Protein AF-A0AAW6E7H9-F1 (afdb_monomer_lite)

Organism: NCBI:txid1160721

Foldseek 3Di:
DPFDFPDWPPPPVCVVVVLCVQLPLQDPPLVVLLVVLVVLLVCLVVQLVCLVVDPDPVSSVVSNVSSVVSNVVSVVSVVVSVVSWGWDWTWTDTPFWIWIWIAINHDQQRTKIKIGGQVFFPEWEAELQLFKIKTAGDQVHIDIWTAGPVRDTDPDPRPSIDIHGADPLEVSSLCLPPVVVVRHHYDYPDPNNCVVQDDSVSSCVPRVD

Secondary structure (DSSP, 8-state):
----EEEEES-TTTHHHHHHHHHTT--TTHHHHHHHHHHHHHHHHHHHHHHTT-S-HHHHHHHHHHHHHHHHHHHHHHHHHHHT--EEEEEEEESSEEEEEEEETTSSSSEEEEEEEGGGEEEEEE-TTS-EEEEEE-GGG-EEEEE-TTSPEEP----SEEEEEPPTTSHHHHIIIIIHHHHS-EEESSTHHHHHH--HHHHHHHH--

pLDDT: mean 85.8, std 9.68, range [44.47, 96.56]

Structure (mmCIF, N/CA/C/O backbone):
data_AF-A0AAW6E7H9-F1
#
_entry.id   AF-A0AAW6E7H9-F1
#
loop_
_atom_site.group_PDB
_atom_site.id
_atom_site.type_symbol
_atom_site.label_atom_id
_atom_site.label_alt_id
_atom_site.label_comp_id
_atom_site.label_asym_id
_atom_site.label_entity_id
_atom_site.label_seq_id
_atom_site.pdbx_PDB_ins_code
_atom_site.Cartn_x
_atom_site.Cartn_y
_atom_site.Cartn_z
_atom_site.occupancy
_atom_site.B_iso_or_equiv
_atom_site.auth_seq_id
_atom_site.auth_comp_id
_atom_site.auth_asym_id
_atom_site.auth_atom_id
_atom_site.pdbx_PDB_model_num
ATOM 1 N N . MET A 1 1 ? -24.604 10.970 15.701 1.00 44.47 1 MET A N 1
ATOM 2 C CA . MET A 1 1 ? -23.702 10.449 16.745 1.00 44.47 1 MET A CA 1
ATOM 3 C C . MET A 1 1 ? -22.324 10.504 16.118 1.00 44.47 1 MET A C 1
ATOM 5 O O . MET A 1 1 ? -22.156 9.867 15.090 1.00 44.47 1 MET A O 1
ATOM 9 N N . ASN A 1 2 ? -21.438 11.389 16.579 1.00 60.94 2 ASN A N 1
ATOM 10 C CA . ASN A 1 2 ? -20.088 11.476 16.016 1.00 60.94 2 ASN A CA 1
ATOM 11 C C . ASN A 1 2 ? -19.320 10.272 16.556 1.00 60.94 2 ASN A C 1
ATOM 13 O O . ASN A 1 2 ? -19.083 10.225 17.759 1.00 60.94 2 ASN A O 1
ATOM 17 N N . GLU A 1 3 ? -19.036 9.283 15.711 1.00 76.06 3 GLU A N 1
ATOM 18 C CA . GLU A 1 3 ? -18.195 8.153 16.112 1.00 76.06 3 GLU A CA 1
ATOM 19 C C . GLU A 1 3 ? -16.792 8.654 16.460 1.00 76.06 3 GLU A C 1
ATOM 21 O O . GLU A 1 3 ? -16.251 9.532 15.780 1.00 76.06 3 GLU A O 1
ATOM 26 N N . GLU A 1 4 ? -16.223 8.127 17.544 1.00 86.50 4 GLU A N 1
ATOM 27 C CA . GLU A 1 4 ? -14.910 8.543 18.023 1.00 86.50 4 GLU A CA 1
ATOM 28 C C . GLU A 1 4 ? -13.813 7.972 17.112 1.00 86.50 4 GLU A C 1
ATOM 30 O O . GLU A 1 4 ? -13.744 6.770 16.843 1.00 86.50 4 GLU A O 1
ATOM 35 N N . LEU A 1 5 ? -12.964 8.862 16.596 1.00 90.50 5 LEU A N 1
ATOM 36 C CA . LEU A 1 5 ? -11.774 8.506 15.830 1.00 90.50 5 LEU A CA 1
ATOM 37 C C . LEU A 1 5 ? -10.670 8.132 16.821 1.00 90.50 5 LEU A C 1
ATOM 39 O O . LEU A 1 5 ? -10.210 8.991 17.571 1.00 90.50 5 LEU A O 1
ATOM 43 N N . PHE A 1 6 ? -10.226 6.876 16.816 1.00 92.50 6 PHE A N 1
ATOM 44 C CA . PHE A 1 6 ? -9.197 6.409 17.755 1.00 92.50 6 PHE A CA 1
ATOM 45 C C . PHE A 1 6 ? -7.823 6.208 17.105 1.00 92.50 6 PHE A C 1
ATOM 47 O O . PHE A 1 6 ? -6.826 6.051 17.810 1.00 92.50 6 PHE A O 1
ATOM 54 N N . PHE A 1 7 ? -7.744 6.180 15.773 1.00 93.44 7 PHE A N 1
ATOM 55 C CA . PHE A 1 7 ? -6.474 6.141 15.054 1.00 93.44 7 PHE A CA 1
ATOM 56 C C . PHE A 1 7 ? -6.561 6.976 13.782 1.00 93.44 7 PHE A C 1
ATOM 58 O O . PHE A 1 7 ? -7.468 6.794 12.968 1.00 93.44 7 PHE A O 1
ATOM 65 N N . GLU A 1 8 ? -5.578 7.848 13.595 1.00 94.62 8 GLU A N 1
ATOM 66 C CA . GLU A 1 8 ? -5.444 8.684 12.412 1.00 94.62 8 GLU A CA 1
ATOM 67 C C . GLU A 1 8 ? -3.990 8.697 11.942 1.00 94.62 8 GLU A C 1
ATOM 69 O O . GLU A 1 8 ? -3.071 8.900 12.737 1.00 94.62 8 GLU A O 1
ATOM 74 N N . TYR A 1 9 ? -3.783 8.477 10.646 1.00 94.44 9 TYR A N 1
ATOM 75 C CA . TYR A 1 9 ? -2.500 8.683 9.989 1.00 94.44 9 TYR A CA 1
ATOM 76 C C . TYR A 1 9 ? -2.704 9.007 8.502 1.00 94.44 9 TYR A C 1
ATOM 78 O O . TYR A 1 9 ? -3.507 8.334 7.868 1.00 94.44 9 TYR A O 1
ATOM 86 N N . PRO A 1 10 ? -1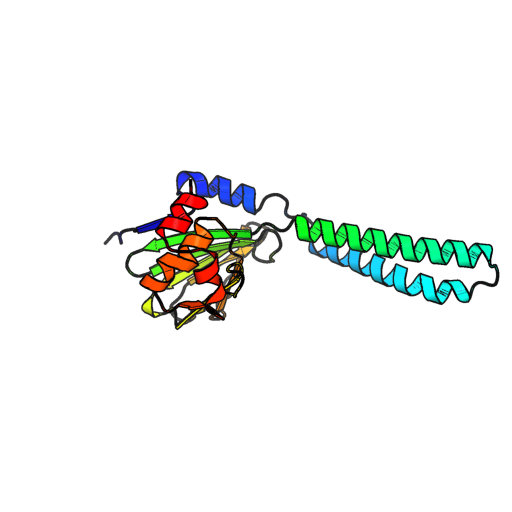.972 9.959 7.907 1.00 93.50 10 PRO A N 1
ATOM 87 C CA . PRO A 1 10 ? -1.256 11.034 8.595 1.00 93.50 10 PRO A CA 1
ATOM 88 C C . PRO A 1 10 ? -2.232 11.898 9.409 1.00 93.50 10 PRO A C 1
ATOM 90 O O . PRO A 1 10 ? -3.449 11.793 9.241 1.00 93.50 10 PRO A O 1
ATOM 93 N N . LEU A 1 11 ? -1.703 12.753 10.286 1.00 92.25 11 LEU A N 1
ATOM 94 C CA . LEU A 1 11 ? -2.526 13.720 11.011 1.00 92.25 11 LEU A CA 1
ATOM 95 C C . LEU A 1 11 ? -3.285 14.620 10.027 1.00 92.25 11 LEU A C 1
ATOM 97 O O . LEU A 1 11 ? -2.814 14.901 8.921 1.00 92.25 11 LEU A O 1
ATOM 101 N N . LYS A 1 12 ? -4.479 15.064 10.424 1.00 89.12 12 LYS A N 1
ATOM 102 C CA . LYS A 1 12 ? -5.395 15.812 9.555 1.00 89.12 12 LYS A CA 1
ATOM 103 C C . LYS A 1 12 ? -4.763 17.039 8.889 1.00 89.12 12 LYS A C 1
ATOM 105 O O . LYS A 1 12 ? -5.056 17.322 7.732 1.00 89.12 12 LYS A O 1
ATOM 110 N N . ASP A 1 13 ? -3.923 17.766 9.613 1.00 92.44 13 ASP A N 1
ATOM 111 C CA . ASP A 1 13 ? -3.199 18.953 9.151 1.00 92.44 13 ASP A CA 1
ATOM 112 C C . ASP A 1 13 ? -2.024 18.629 8.215 1.00 92.44 13 ASP A C 1
ATOM 114 O O . ASP A 1 13 ? -1.636 19.460 7.396 1.00 92.44 13 ASP A O 1
ATOM 118 N N . GLU A 1 14 ? -1.493 17.409 8.278 1.00 92.62 14 GLU A N 1
ATOM 119 C CA . GLU A 1 14 ? -0.407 16.942 7.415 1.00 92.62 14 GLU A CA 1
ATOM 120 C C . GLU A 1 14 ? -0.900 16.208 6.164 1.00 92.62 14 GLU A C 1
ATOM 122 O O . GLU A 1 14 ? -0.115 15.980 5.243 1.00 92.62 14 GLU A O 1
ATOM 127 N N . ARG A 1 15 ? -2.188 15.848 6.101 1.00 91.75 15 ARG A N 1
ATOM 128 C CA . ARG A 1 15 ? -2.741 14.995 5.040 1.00 91.75 15 ARG A CA 1
ATOM 129 C C . ARG A 1 15 ? -2.531 15.562 3.639 1.00 91.75 15 ARG A C 1
ATOM 131 O O . ARG A 1 15 ? -2.031 14.851 2.777 1.00 91.75 15 ARG A O 1
ATOM 138 N N . GLU A 1 16 ? -2.811 16.847 3.423 1.00 91.94 16 GLU A N 1
ATOM 139 C CA . GLU A 1 16 ? -2.604 17.484 2.111 1.00 91.94 16 GLU A CA 1
ATOM 140 C C . GLU A 1 16 ? -1.132 17.453 1.682 1.00 91.94 16 GLU A C 1
ATOM 142 O O . GLU A 1 16 ? -0.810 17.181 0.524 1.00 91.94 16 GLU A O 1
ATOM 147 N N . LYS A 1 17 ? -0.220 17.698 2.629 1.00 92.56 17 LYS A N 1
ATOM 148 C CA . LYS A 1 17 ? 1.221 17.658 2.378 1.00 92.56 17 LYS A CA 1
ATOM 149 C C . LYS A 1 17 ? 1.682 16.234 2.071 1.00 92.56 17 LYS A C 1
ATOM 151 O O . LYS A 1 17 ? 2.421 16.034 1.113 1.00 92.56 17 LYS A O 1
ATOM 156 N N . TYR A 1 18 ? 1.235 15.258 2.853 1.00 91.62 18 TYR A N 1
ATOM 157 C CA . TYR A 1 18 ? 1.551 13.846 2.661 1.00 91.62 18 TYR A CA 1
ATOM 158 C C . TYR A 1 18 ? 1.027 13.320 1.318 1.00 91.62 18 TYR A C 1
ATOM 160 O O . TYR A 1 18 ? 1.761 12.640 0.595 1.00 91.62 18 TYR A O 1
ATOM 168 N N . GLU A 1 19 ? -0.204 13.680 0.943 1.00 90.69 19 GLU A N 1
ATOM 169 C CA . GLU A 1 19 ? -0.790 13.358 -0.360 1.00 90.69 19 GLU A CA 1
ATOM 170 C C . GLU A 1 19 ? 0.049 13.975 -1.484 1.00 90.69 19 GLU A C 1
ATOM 172 O O . GLU A 1 19 ? 0.496 13.262 -2.386 1.00 90.69 19 GLU A O 1
ATOM 177 N N . ALA A 1 20 ? 0.357 15.273 -1.397 1.00 88.81 20 ALA A N 1
ATOM 178 C CA . ALA A 1 20 ? 1.179 15.960 -2.386 1.00 88.81 20 ALA A CA 1
ATOM 179 C C . ALA A 1 20 ? 2.584 15.346 -2.510 1.00 88.81 20 ALA A C 1
ATOM 181 O O . ALA A 1 20 ? 3.062 15.129 -3.620 1.00 88.81 20 ALA A O 1
ATOM 182 N N . GLU A 1 21 ? 3.249 15.015 -1.402 1.00 89.75 21 GLU A N 1
ATOM 183 C CA . GLU A 1 21 ? 4.574 14.386 -1.407 1.00 89.75 21 GLU A CA 1
ATOM 184 C C . GLU A 1 21 ? 4.545 12.969 -1.993 1.00 89.75 21 GLU A C 1
ATOM 186 O O . GLU A 1 21 ? 5.437 12.602 -2.773 1.00 89.75 21 GLU A O 1
ATOM 191 N N . THR A 1 22 ? 3.511 12.191 -1.672 1.00 88.44 22 THR A N 1
ATOM 192 C CA . THR A 1 22 ? 3.335 10.824 -2.175 1.00 88.44 22 THR A CA 1
ATOM 193 C C . THR A 1 22 ? 3.021 10.823 -3.664 1.00 88.44 22 THR A C 1
ATOM 195 O O . THR A 1 22 ? 3.612 10.047 -4.413 1.00 88.44 22 THR A O 1
ATOM 198 N N . LEU A 1 23 ? 2.133 11.709 -4.114 1.00 86.19 23 LEU A N 1
ATOM 199 C CA . LEU A 1 23 ? 1.731 11.814 -5.516 1.00 86.19 23 LEU A CA 1
ATOM 200 C C . LEU A 1 23 ? 2.724 12.625 -6.364 1.00 86.19 23 LEU A C 1
ATOM 202 O O . LEU A 1 23 ? 2.715 12.520 -7.594 1.00 86.19 23 LEU A O 1
ATOM 206 N N . SER A 1 24 ? 3.634 13.377 -5.735 1.00 80.00 24 SER A N 1
ATOM 207 C CA . SER A 1 24 ? 4.709 14.071 -6.446 1.00 80.00 24 SER A CA 1
ATOM 208 C C . SER A 1 24 ? 5.630 13.092 -7.182 1.00 80.00 24 SER A C 1
ATOM 210 O O . SER A 1 24 ? 5.898 11.967 -6.748 1.00 80.00 24 SER A O 1
ATOM 212 N N . GLY A 1 25 ? 6.138 13.526 -8.336 1.00 64.50 25 GLY A N 1
ATOM 213 C CA . GLY A 1 25 ? 7.064 12.729 -9.140 1.00 64.50 25 GLY A CA 1
ATOM 214 C C . GLY A 1 25 ? 6.411 11.636 -9.989 1.00 64.50 25 GLY A C 1
ATOM 215 O O . GLY A 1 25 ? 7.144 10.834 -10.567 1.00 64.50 25 GLY A O 1
ATOM 216 N N . CYS A 1 26 ? 5.077 11.607 -10.113 1.00 62.88 26 CYS A N 1
ATOM 217 C CA . CYS A 1 26 ? 4.426 10.842 -11.175 1.00 62.88 26 CYS A CA 1
ATOM 218 C C . CYS A 1 26 ? 4.910 11.370 -12.538 1.00 62.88 26 CYS A C 1
ATOM 220 O O . CYS A 1 26 ? 4.725 12.555 -12.831 1.00 62.88 26 CYS A O 1
ATOM 222 N N . PRO A 1 27 ? 5.549 10.548 -13.389 1.00 58.28 27 PRO A N 1
ATOM 223 C CA . PRO A 1 27 ? 5.862 10.980 -14.739 1.00 58.28 27 PRO A CA 1
ATOM 224 C C . PRO A 1 27 ? 4.543 11.213 -15.480 1.00 58.28 27 PRO A C 1
ATOM 226 O O . PRO A 1 27 ? 3.783 10.259 -15.654 1.00 58.28 27 PRO A O 1
ATOM 229 N N . GLU A 1 28 ? 4.318 12.427 -15.999 1.00 58.94 28 GLU A N 1
ATOM 230 C CA . GLU A 1 28 ? 3.129 12.805 -16.800 1.00 58.94 28 GLU A CA 1
ATOM 231 C C . GLU A 1 28 ? 2.821 11.817 -17.946 1.00 58.94 28 GLU A C 1
ATOM 233 O O . GLU A 1 28 ? 1.721 11.775 -18.481 1.00 58.94 28 GLU A O 1
ATOM 238 N N . ASN A 1 29 ? 3.801 10.989 -18.322 1.00 64.94 29 ASN A N 1
ATOM 239 C CA . ASN A 1 29 ? 3.737 10.021 -19.405 1.00 64.94 29 ASN A CA 1
ATOM 240 C C . ASN A 1 29 ? 4.246 8.626 -19.003 1.00 64.94 29 ASN A C 1
ATOM 242 O O . ASN A 1 29 ? 4.883 7.944 -19.811 1.00 64.94 29 ASN A O 1
ATOM 246 N N . LEU A 1 30 ? 4.002 8.175 -17.769 1.00 67.94 30 LEU A N 1
ATOM 247 C CA . LEU A 1 30 ? 4.500 6.886 -17.277 1.00 67.94 30 LEU A CA 1
ATOM 248 C C . LEU A 1 30 ? 4.238 5.688 -18.223 1.00 67.94 30 LEU A C 1
ATOM 250 O O . LEU A 1 30 ? 5.183 4.929 -18.475 1.00 67.94 30 LEU A O 1
ATOM 254 N N . PRO A 1 31 ? 3.022 5.489 -18.778 1.00 70.06 31 PRO A N 1
ATOM 255 C CA . PRO A 1 31 ? 2.771 4.383 -19.702 1.00 70.06 31 PRO A CA 1
ATOM 256 C C . PRO A 1 31 ? 3.653 4.481 -20.951 1.00 70.06 31 PRO A C 1
ATOM 258 O O . PRO A 1 31 ? 4.296 3.509 -21.333 1.00 70.06 31 PRO A O 1
ATOM 261 N N . SER A 1 32 ? 3.772 5.682 -21.523 1.00 75.38 32 SER A N 1
ATOM 262 C CA . SER A 1 32 ? 4.613 5.959 -22.693 1.00 75.38 32 SER A CA 1
ATOM 263 C C . SER A 1 32 ? 6.101 5.738 -22.400 1.00 75.38 32 SER A C 1
ATOM 265 O O . SER A 1 32 ? 6.806 5.131 -23.205 1.00 75.38 32 SER A O 1
ATOM 267 N N . ALA A 1 33 ? 6.587 6.148 -21.225 1.00 77.00 33 ALA A N 1
ATOM 268 C CA . ALA A 1 33 ? 7.969 5.923 -20.803 1.00 77.00 33 ALA A CA 1
ATOM 269 C C . ALA A 1 33 ? 8.291 4.426 -20.647 1.00 77.00 33 ALA A C 1
ATOM 271 O O . ALA A 1 33 ? 9.333 3.970 -21.122 1.00 77.00 33 ALA A O 1
ATOM 272 N N . ARG A 1 34 ? 7.376 3.643 -20.053 1.00 80.75 34 ARG A N 1
ATOM 273 C CA . ARG A 1 34 ? 7.503 2.177 -19.965 1.00 80.75 34 ARG A CA 1
ATOM 274 C C . ARG A 1 34 ? 7.514 1.529 -21.346 1.00 80.75 34 ARG A C 1
ATOM 276 O O . ARG A 1 34 ? 8.382 0.702 -21.614 1.00 80.75 34 ARG A O 1
ATOM 283 N N . THR A 1 35 ? 6.607 1.932 -22.236 1.00 84.56 35 THR A N 1
ATOM 284 C CA . THR A 1 35 ? 6.549 1.415 -23.610 1.00 84.56 35 THR A CA 1
ATOM 285 C C . THR A 1 35 ? 7.831 1.727 -24.380 1.00 84.56 35 THR A C 1
ATOM 287 O O . THR A 1 35 ? 8.393 0.830 -25.001 1.00 84.56 35 THR A O 1
ATOM 290 N N . LYS A 1 36 ? 8.355 2.957 -24.297 1.00 85.69 36 LYS A N 1
ATOM 291 C CA . LYS A 1 36 ? 9.625 3.338 -24.939 1.00 85.69 36 LYS A CA 1
ATOM 292 C C . LYS A 1 36 ? 10.803 2.512 -24.419 1.00 85.69 36 LYS A C 1
ATOM 294 O O . LYS A 1 36 ? 11.588 2.015 -25.221 1.00 85.69 36 LYS A O 1
ATOM 299 N N . ALA A 1 37 ? 10.909 2.330 -23.100 1.00 87.06 37 ALA A N 1
ATOM 300 C CA . ALA A 1 37 ? 11.960 1.508 -22.503 1.00 87.06 37 ALA A CA 1
ATOM 301 C C . ALA A 1 37 ? 11.865 0.042 -22.957 1.00 87.06 37 ALA A C 1
ATOM 303 O O . ALA A 1 37 ? 12.874 -0.557 -23.317 1.00 87.06 37 ALA A O 1
ATOM 304 N N . PHE A 1 38 ? 10.654 -0.516 -23.009 1.00 88.31 38 PHE A N 1
ATOM 305 C CA . PHE A 1 38 ? 10.432 -1.880 -23.481 1.00 88.31 38 PHE A CA 1
ATOM 306 C C . PHE A 1 38 ? 10.777 -2.050 -24.967 1.00 88.31 38 PHE A C 1
ATOM 308 O O . PHE A 1 38 ? 11.459 -3.002 -25.333 1.00 88.31 38 PHE A O 1
ATOM 315 N N . ILE A 1 39 ? 10.385 -1.100 -25.822 1.00 90.56 39 ILE A N 1
ATOM 316 C CA . ILE A 1 39 ? 10.749 -1.112 -27.247 1.00 90.56 39 ILE A CA 1
ATOM 317 C C . ILE A 1 39 ? 12.273 -1.078 -27.412 1.00 90.56 39 ILE A C 1
ATOM 319 O O . ILE A 1 39 ? 12.814 -1.877 -28.171 1.00 90.56 39 ILE A O 1
ATOM 323 N N . LEU A 1 40 ? 12.978 -0.205 -26.681 1.00 90.38 40 LEU A N 1
ATOM 324 C CA . LEU A 1 40 ? 14.445 -0.131 -26.717 1.00 90.38 40 LEU A CA 1
ATOM 325 C C . LEU A 1 40 ? 15.102 -1.454 -26.297 1.00 90.38 40 LEU A C 1
ATOM 327 O O . LEU A 1 40 ? 16.064 -1.883 -26.935 1.00 90.38 40 LEU A O 1
ATOM 331 N N . LEU A 1 41 ? 14.556 -2.117 -25.272 1.00 92.75 41 LEU A N 1
ATOM 332 C CA . LEU A 1 41 ? 15.007 -3.438 -24.831 1.00 92.75 41 LEU A CA 1
ATOM 333 C C . LEU A 1 41 ? 14.860 -4.471 -25.962 1.00 92.75 41 LEU A C 1
ATOM 335 O O . LEU A 1 41 ? 15.822 -5.166 -26.286 1.00 92.75 41 LEU A O 1
ATOM 339 N N . CYS A 1 42 ? 13.684 -4.544 -26.595 1.00 91.50 42 CYS A N 1
ATOM 340 C CA . CYS A 1 42 ? 13.425 -5.458 -27.710 1.00 91.50 42 CYS A CA 1
ATOM 341 C C . CYS A 1 42 ? 14.350 -5.192 -28.903 1.00 91.50 42 CYS A C 1
ATOM 343 O O . CYS A 1 42 ? 14.921 -6.129 -29.453 1.00 91.50 42 CYS A O 1
ATOM 345 N N . VAL A 1 43 ? 14.534 -3.924 -29.282 1.00 92.56 43 VAL A N 1
ATOM 346 C CA . VAL A 1 43 ? 15.433 -3.537 -30.379 1.00 92.56 43 VAL A CA 1
ATOM 347 C C . VAL A 1 43 ? 16.868 -3.969 -30.079 1.00 92.56 43 VAL A C 1
ATOM 349 O O . VAL A 1 43 ? 17.513 -4.557 -30.942 1.00 92.56 43 VAL A O 1
ATOM 352 N N . GLY A 1 44 ? 17.354 -3.762 -28.852 1.00 89.25 44 GLY A N 1
ATOM 353 C CA . GLY A 1 44 ? 18.684 -4.219 -28.451 1.00 89.25 44 GLY A CA 1
ATOM 354 C C . GLY A 1 44 ? 18.852 -5.740 -28.558 1.00 89.25 44 GLY A C 1
ATOM 355 O O . GLY A 1 44 ? 19.841 -6.203 -29.124 1.00 89.25 44 GLY A O 1
ATOM 356 N N . PHE A 1 45 ? 17.859 -6.518 -28.111 1.00 91.38 45 PHE A N 1
ATOM 357 C CA . PHE A 1 45 ? 17.869 -7.983 -28.240 1.00 91.38 45 PHE A CA 1
ATOM 358 C C . PHE A 1 45 ? 17.792 -8.483 -29.684 1.00 91.38 45 PHE A C 1
ATOM 360 O O . PHE A 1 45 ? 18.279 -9.574 -29.957 1.00 91.38 45 PHE A O 1
ATOM 367 N N . ILE A 1 46 ? 17.186 -7.720 -30.595 1.00 91.69 46 ILE A N 1
ATOM 368 C CA . ILE A 1 46 ? 17.086 -8.071 -32.018 1.00 91.69 46 ILE A CA 1
ATOM 369 C C . ILE A 1 46 ? 18.381 -7.718 -32.765 1.00 91.69 46 ILE A C 1
ATOM 371 O O . ILE A 1 46 ? 18.827 -8.485 -33.614 1.00 91.69 46 ILE A O 1
ATOM 375 N N . ILE A 1 47 ? 19.013 -6.585 -32.442 1.00 89.75 47 ILE A N 1
ATOM 376 C CA . ILE A 1 47 ? 20.237 -6.123 -33.117 1.00 89.75 47 ILE A CA 1
ATOM 377 C C . ILE A 1 47 ? 21.421 -7.065 -32.867 1.00 89.75 47 ILE A C 1
ATOM 379 O O . ILE A 1 47 ? 22.212 -7.273 -33.781 1.00 89.75 47 ILE A O 1
ATOM 383 N N . ILE A 1 48 ? 21.536 -7.653 -31.671 1.00 88.38 48 ILE A N 1
ATOM 384 C CA . ILE A 1 48 ? 22.646 -8.557 -31.317 1.00 88.38 48 ILE A CA 1
ATOM 385 C C . ILE A 1 48 ? 22.713 -9.797 -32.233 1.00 88.38 48 ILE A C 1
ATOM 387 O O . ILE A 1 48 ? 23.727 -9.979 -32.887 1.00 88.38 48 ILE A O 1
ATOM 391 N N . PRO A 1 49 ? 21.679 -10.646 -32.373 1.00 87.06 49 PRO A N 1
ATOM 392 C CA . PRO A 1 49 ? 21.753 -11.794 -33.279 1.00 87.06 49 PRO A CA 1
ATOM 393 C C . PRO A 1 49 ? 21.810 -11.380 -34.758 1.00 87.06 49 PRO A C 1
ATOM 395 O O . PRO A 1 49 ? 22.372 -12.097 -35.580 1.00 87.06 49 PRO A O 1
ATOM 398 N N . LEU A 1 50 ? 21.250 -10.219 -35.121 1.00 86.81 50 LEU A N 1
ATOM 399 C CA . LEU A 1 50 ? 21.358 -9.690 -36.483 1.00 86.81 50 LEU A CA 1
ATOM 400 C C . LEU A 1 50 ? 22.763 -9.166 -36.803 1.00 86.81 50 LEU A C 1
ATOM 402 O O . LEU A 1 50 ? 23.103 -9.068 -37.983 1.00 86.81 50 LEU A O 1
ATOM 406 N N . SER A 1 51 ? 23.586 -8.836 -35.799 1.00 84.00 51 SER A N 1
ATOM 407 C CA . SER A 1 51 ? 24.923 -8.303 -36.055 1.00 84.00 51 SER A CA 1
ATOM 408 C C . SER A 1 51 ? 25.834 -9.315 -36.744 1.00 84.00 51 SER A C 1
ATOM 410 O O . SER A 1 51 ? 26.718 -8.921 -37.502 1.00 84.00 51 SER A O 1
ATOM 412 N N . ASP A 1 52 ? 25.581 -10.606 -36.547 1.00 81.56 52 ASP A N 1
ATOM 413 C CA . ASP A 1 52 ? 26.360 -11.701 -37.135 1.00 81.56 52 ASP A CA 1
ATOM 414 C C . ASP A 1 52 ? 26.053 -11.918 -38.627 1.00 81.56 52 ASP A C 1
ATOM 416 O O . ASP A 1 52 ? 26.794 -12.603 -39.328 1.00 81.56 52 ASP A O 1
ATOM 420 N N . ILE A 1 53 ? 24.980 -11.307 -39.140 1.00 85.62 53 ILE A N 1
ATOM 421 C CA . ILE A 1 53 ? 24.598 -11.371 -40.558 1.00 85.62 53 ILE A CA 1
ATOM 422 C C . ILE A 1 53 ? 25.405 -10.362 -41.392 1.00 85.62 53 ILE A C 1
ATOM 424 O O . ILE A 1 53 ? 25.494 -10.490 -42.616 1.00 85.62 53 ILE A O 1
ATOM 428 N N . PHE A 1 54 ? 26.006 -9.341 -40.767 1.00 79.81 54 PHE A N 1
ATOM 429 C CA . PHE A 1 54 ? 26.743 -8.326 -41.513 1.00 79.81 54 PHE A CA 1
ATOM 430 C C . PHE A 1 54 ? 28.046 -8.890 -42.097 1.00 79.81 54 PHE A C 1
ATOM 432 O O . PHE A 1 54 ? 28.859 -9.451 -41.368 1.00 79.81 54 PHE A O 1
ATOM 439 N N . PRO A 1 55 ? 28.332 -8.637 -43.388 1.00 77.81 55 PRO A N 1
ATOM 440 C CA . PRO A 1 55 ? 29.521 -9.166 -44.059 1.00 77.81 55 PRO A CA 1
ATOM 441 C C . PRO A 1 55 ? 30.838 -8.505 -43.614 1.00 77.81 55 PRO A C 1
ATOM 443 O O . PRO A 1 55 ? 31.908 -8.899 -44.065 1.00 77.81 55 PRO A O 1
ATOM 446 N N . SER A 1 56 ? 30.780 -7.475 -42.764 1.00 87.50 56 SER A N 1
ATOM 447 C CA . SER A 1 56 ? 31.948 -6.743 -42.270 1.00 87.50 56 SER A CA 1
ATOM 448 C C . SER A 1 56 ? 32.077 -6.910 -40.762 1.00 87.50 56 SER A C 1
ATOM 450 O O . SER A 1 56 ? 31.207 -6.459 -40.015 1.00 87.50 56 SER A O 1
ATOM 452 N N . GLU A 1 57 ? 33.203 -7.466 -40.311 1.00 83.12 57 GLU A N 1
ATOM 453 C CA . GLU A 1 57 ? 33.506 -7.674 -38.886 1.00 83.12 57 GLU A CA 1
ATOM 454 C C . GLU A 1 57 ? 33.451 -6.371 -38.075 1.00 83.12 57 GLU A C 1
ATOM 456 O O . GLU A 1 57 ? 32.969 -6.350 -36.940 1.00 83.12 57 GLU A O 1
ATOM 461 N N . LYS A 1 58 ? 33.877 -5.246 -38.668 1.00 86.31 58 LYS A N 1
ATOM 462 C CA . LYS A 1 58 ? 33.811 -3.928 -38.013 1.00 86.31 58 LYS A CA 1
ATOM 463 C C . LYS A 1 58 ? 32.367 -3.478 -37.794 1.00 86.31 58 LYS A C 1
ATOM 465 O O . LYS A 1 58 ? 32.050 -2.945 -36.736 1.00 86.31 58 LYS A O 1
ATOM 470 N N . ILE A 1 59 ? 31.498 -3.692 -38.784 1.00 82.62 59 ILE A N 1
ATOM 471 C CA . ILE A 1 59 ? 30.080 -3.306 -38.714 1.00 82.62 59 ILE A CA 1
ATOM 472 C C . ILE A 1 59 ? 29.336 -4.219 -37.737 1.00 82.62 59 ILE A C 1
ATOM 474 O O . ILE A 1 59 ? 28.580 -3.722 -36.906 1.00 82.62 59 ILE A O 1
ATOM 478 N N . SER A 1 60 ? 29.611 -5.525 -37.786 1.00 81.69 60 SER A N 1
ATOM 479 C CA . SER A 1 60 ? 29.086 -6.516 -36.842 1.00 81.69 60 SER A CA 1
ATOM 480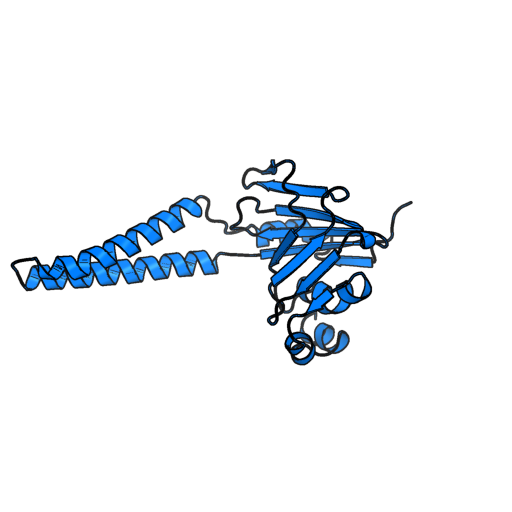 C C . SER A 1 60 ? 29.425 -6.144 -35.393 1.00 81.69 60 SER A C 1
ATOM 482 O O . SER A 1 60 ? 28.534 -5.989 -34.559 1.00 81.69 60 SER A O 1
ATOM 484 N N . THR A 1 61 ? 30.697 -5.845 -35.117 1.00 87.75 61 THR A N 1
ATOM 485 C CA . THR A 1 61 ? 31.151 -5.445 -33.777 1.00 87.75 61 THR A CA 1
ATOM 486 C C . THR A 1 61 ? 30.446 -4.175 -33.285 1.00 87.75 61 THR A C 1
ATOM 488 O O . THR A 1 61 ? 29.969 -4.130 -32.151 1.00 87.75 61 THR A O 1
ATOM 491 N N . ILE A 1 62 ? 30.335 -3.143 -34.131 1.00 89.31 62 ILE A N 1
ATOM 492 C CA . ILE A 1 62 ? 29.642 -1.890 -33.780 1.00 89.31 62 ILE A CA 1
ATOM 493 C C . ILE A 1 62 ? 28.157 -2.144 -33.487 1.00 89.31 62 ILE A C 1
ATOM 495 O O . ILE A 1 62 ? 27.632 -1.617 -32.505 1.00 89.31 62 ILE A O 1
ATOM 499 N N . ALA A 1 63 ? 27.482 -2.953 -34.308 1.00 87.56 63 ALA A N 1
ATOM 500 C CA . ALA A 1 63 ? 26.073 -3.290 -34.123 1.00 87.56 63 ALA A CA 1
ATOM 501 C C . ALA A 1 63 ? 25.841 -4.063 -32.815 1.00 87.56 63 ALA A C 1
ATOM 503 O O . ALA A 1 63 ? 24.931 -3.718 -32.059 1.00 87.56 63 ALA A O 1
ATOM 504 N N . MET A 1 64 ? 26.706 -5.028 -32.491 1.00 91.31 64 MET A N 1
ATOM 505 C CA . MET A 1 64 ? 26.652 -5.763 -31.225 1.00 91.31 64 MET A CA 1
ATOM 506 C C . MET A 1 64 ? 26.771 -4.814 -30.022 1.00 91.31 64 MET A C 1
ATOM 508 O O . MET A 1 64 ? 25.934 -4.853 -29.116 1.00 91.31 64 MET A O 1
ATOM 512 N N . PHE A 1 65 ? 27.758 -3.907 -30.024 1.00 91.31 65 PHE A N 1
ATOM 513 C CA . PHE A 1 65 ? 27.908 -2.912 -28.955 1.00 91.31 65 PHE A CA 1
ATOM 514 C C . PHE A 1 65 ? 26.704 -1.972 -28.859 1.00 91.31 65 PHE A C 1
ATOM 516 O O . PHE A 1 65 ? 26.243 -1.690 -27.752 1.00 91.31 65 PHE A O 1
ATOM 523 N N . ALA A 1 66 ? 26.155 -1.522 -29.989 1.00 91.25 66 ALA A N 1
ATOM 524 C CA . ALA A 1 66 ? 24.948 -0.701 -30.003 1.00 91.25 66 ALA A CA 1
ATOM 525 C C . ALA A 1 66 ? 23.753 -1.434 -29.366 1.00 91.25 66 ALA A C 1
ATOM 527 O O . ALA A 1 66 ? 23.050 -0.852 -28.540 1.00 91.25 66 ALA A O 1
ATOM 528 N N . GLY A 1 67 ? 23.562 -2.721 -29.675 1.00 90.19 67 GLY A N 1
ATOM 529 C CA . GLY A 1 67 ? 22.518 -3.549 -29.067 1.00 90.19 67 GLY A CA 1
ATOM 530 C C . GLY A 1 67 ? 22.667 -3.675 -27.547 1.00 90.19 67 GLY A C 1
ATOM 531 O O . GLY A 1 67 ? 21.701 -3.467 -26.809 1.00 90.19 67 GLY A O 1
ATOM 532 N N . VAL A 1 68 ? 23.889 -3.921 -27.063 1.00 93.06 68 VAL A N 1
ATOM 533 C CA . VAL A 1 68 ? 24.191 -3.979 -25.621 1.00 93.06 68 VAL A CA 1
ATOM 534 C C . VAL A 1 68 ? 23.924 -2.634 -24.939 1.00 93.06 68 VAL A C 1
ATOM 536 O O . VAL A 1 68 ? 23.289 -2.598 -23.885 1.00 93.06 68 VAL A O 1
ATOM 539 N N . ILE A 1 69 ? 24.351 -1.520 -25.542 1.00 93.81 69 ILE A N 1
ATOM 540 C CA . ILE A 1 69 ? 24.112 -0.171 -25.005 1.00 93.81 69 ILE A CA 1
ATOM 541 C C . ILE A 1 69 ? 22.608 0.107 -24.882 1.00 93.81 69 ILE A C 1
ATOM 543 O O . ILE A 1 69 ? 22.166 0.606 -23.846 1.00 93.81 69 ILE A O 1
ATOM 547 N N . LEU A 1 70 ? 21.807 -0.256 -25.888 1.00 93.19 70 LEU A N 1
ATOM 548 C CA . LEU A 1 70 ? 20.350 -0.086 -25.848 1.00 93.19 70 LEU A CA 1
ATOM 549 C C . LEU A 1 70 ? 19.703 -0.894 -24.716 1.00 93.19 70 LEU A C 1
ATOM 551 O O . LEU A 1 70 ? 18.853 -0.362 -23.996 1.00 93.19 70 LEU A O 1
ATOM 555 N N . ILE A 1 71 ? 20.144 -2.139 -24.502 1.00 93.56 71 ILE A N 1
ATOM 556 C CA . ILE A 1 71 ? 19.687 -2.960 -23.373 1.00 93.56 71 ILE A CA 1
ATOM 557 C C . ILE A 1 71 ? 20.034 -2.273 -22.049 1.00 93.56 71 ILE A C 1
ATOM 559 O O . ILE A 1 71 ? 19.150 -2.090 -21.212 1.00 93.56 71 ILE A O 1
ATOM 563 N N . VAL A 1 72 ? 21.274 -1.817 -21.862 1.00 94.19 72 VAL A N 1
ATOM 564 C CA . VAL A 1 72 ? 21.688 -1.140 -20.621 1.00 94.19 72 VAL A CA 1
ATOM 565 C C . VAL A 1 72 ? 20.866 0.129 -20.375 1.00 94.19 72 VAL A C 1
ATOM 567 O O . VAL A 1 72 ? 20.343 0.309 -19.276 1.00 94.19 72 VAL A O 1
ATOM 570 N N . ILE A 1 73 ? 20.687 0.980 -21.389 1.00 92.44 73 ILE A N 1
ATOM 571 C CA . ILE A 1 73 ? 19.875 2.202 -21.279 1.00 92.44 73 ILE A CA 1
ATOM 572 C C . ILE A 1 73 ? 18.430 1.857 -20.903 1.00 92.44 73 ILE A C 1
ATOM 574 O O . ILE A 1 73 ? 17.873 2.467 -19.991 1.00 92.44 73 ILE A O 1
ATOM 578 N N . SER A 1 74 ? 17.826 0.854 -21.546 1.00 90.94 74 SER A N 1
ATOM 579 C CA . SER A 1 74 ? 16.451 0.445 -21.240 1.00 90.94 74 SER A CA 1
ATOM 580 C C . SER A 1 74 ? 16.286 -0.043 -19.794 1.00 90.94 74 SER A C 1
ATOM 582 O O . SER A 1 74 ? 15.316 0.324 -19.126 1.00 90.94 74 SER A O 1
ATOM 584 N N . LEU A 1 75 ? 17.263 -0.795 -19.272 1.00 89.88 75 LEU A N 1
ATOM 585 C CA . LEU A 1 75 ? 17.289 -1.254 -17.883 1.00 89.88 75 LEU A CA 1
ATOM 586 C C . LEU A 1 75 ? 17.438 -0.086 -16.905 1.00 89.88 75 LEU A C 1
ATOM 588 O O . LEU A 1 75 ? 16.760 -0.063 -15.878 1.00 89.88 75 LEU A O 1
ATOM 592 N N . LEU A 1 76 ? 18.279 0.902 -17.225 1.00 88.88 76 LEU A N 1
ATOM 593 C CA . LEU A 1 76 ? 18.432 2.110 -16.412 1.00 88.88 76 LEU A CA 1
ATOM 594 C C . LEU A 1 76 ? 17.141 2.936 -16.373 1.00 88.88 76 LEU A C 1
ATOM 596 O O . LEU A 1 76 ? 16.735 3.363 -15.292 1.00 88.88 76 LEU A O 1
ATOM 600 N N . ILE A 1 77 ? 16.459 3.103 -17.512 1.00 86.19 77 ILE A N 1
ATOM 601 C CA . ILE A 1 77 ? 15.162 3.793 -17.572 1.00 86.19 77 ILE A CA 1
ATOM 602 C C . ILE A 1 77 ? 14.124 3.035 -16.738 1.00 86.19 77 ILE A C 1
ATOM 604 O O . ILE A 1 77 ? 13.467 3.636 -15.892 1.00 86.19 77 ILE A O 1
ATOM 608 N N . MET A 1 78 ? 13.998 1.714 -16.907 1.00 84.56 78 MET A N 1
ATOM 609 C CA . MET A 1 78 ? 13.057 0.913 -16.113 1.00 84.56 78 MET A CA 1
ATOM 610 C C . MET A 1 78 ? 13.359 0.982 -14.613 1.00 84.56 78 MET A C 1
ATOM 612 O O . MET A 1 78 ? 12.438 1.147 -13.812 1.00 84.56 78 MET A O 1
ATOM 616 N N . LYS A 1 79 ? 14.636 0.913 -14.220 1.00 84.94 79 LYS A N 1
ATOM 617 C CA . LYS A 1 79 ? 15.059 1.072 -12.823 1.00 84.94 79 LYS A CA 1
ATOM 618 C C . LYS A 1 79 ? 14.691 2.452 -12.279 1.00 84.94 79 LYS A C 1
ATOM 620 O O . LYS A 1 79 ? 14.175 2.533 -11.169 1.00 84.94 79 LYS A O 1
ATOM 625 N N . SER A 1 80 ? 14.914 3.511 -13.057 1.00 82.19 80 SER A N 1
ATOM 626 C CA . SER A 1 80 ? 14.547 4.881 -12.690 1.00 82.19 80 SER A CA 1
ATOM 627 C C . SER A 1 80 ? 13.035 5.024 -12.478 1.00 82.19 80 SER A C 1
ATOM 629 O O . SER A 1 80 ? 12.608 5.534 -11.443 1.00 82.19 80 SER A O 1
ATOM 631 N N . LEU A 1 81 ? 12.222 4.474 -13.386 1.00 78.44 81 LEU A N 1
ATOM 632 C CA . LEU A 1 81 ? 10.761 4.470 -13.255 1.00 78.44 81 LEU A CA 1
ATOM 633 C C . LEU A 1 81 ? 10.289 3.686 -12.024 1.00 78.44 81 LEU A C 1
ATOM 635 O O . LEU A 1 81 ? 9.361 4.113 -11.346 1.00 78.44 81 LEU A O 1
ATOM 639 N N . LEU A 1 82 ? 10.922 2.552 -11.709 1.00 76.31 82 LEU A N 1
ATOM 640 C CA . LEU A 1 82 ? 10.613 1.791 -10.495 1.00 76.31 82 LEU A CA 1
ATOM 641 C C . LEU A 1 82 ? 10.996 2.560 -9.227 1.00 76.31 82 LEU A C 1
ATOM 643 O O . LEU A 1 82 ? 10.233 2.546 -8.267 1.00 76.31 82 LEU A O 1
ATOM 647 N N . SER A 1 83 ? 12.137 3.256 -9.227 1.00 77.44 83 SER A N 1
ATOM 648 C CA . SER A 1 83 ? 12.563 4.088 -8.093 1.00 77.44 83 SER A CA 1
ATOM 649 C C . SER A 1 83 ? 11.728 5.355 -7.905 1.00 77.44 83 SER A C 1
ATOM 651 O O . SER A 1 83 ? 11.724 5.916 -6.816 1.00 77.44 83 SER A O 1
ATOM 653 N N . ALA A 1 84 ? 11.021 5.800 -8.947 1.00 78.00 84 ALA A N 1
ATOM 654 C CA . ALA A 1 84 ? 10.106 6.934 -8.877 1.00 78.00 84 ALA A CA 1
ATOM 655 C C . ALA A 1 84 ? 8.749 6.566 -8.255 1.00 78.00 84 ALA A C 1
ATOM 657 O O . ALA A 1 84 ? 7.988 7.464 -7.894 1.00 78.00 84 ALA A O 1
ATOM 658 N N . ARG A 1 85 ? 8.435 5.267 -8.116 1.00 84.00 85 ARG A N 1
ATOM 659 C CA . ARG A 1 85 ? 7.188 4.833 -7.483 1.00 84.00 85 ARG A CA 1
ATOM 660 C C . ARG A 1 85 ? 7.200 5.198 -6.003 1.00 84.00 85 ARG A C 1
ATOM 662 O O . ARG A 1 85 ? 8.086 4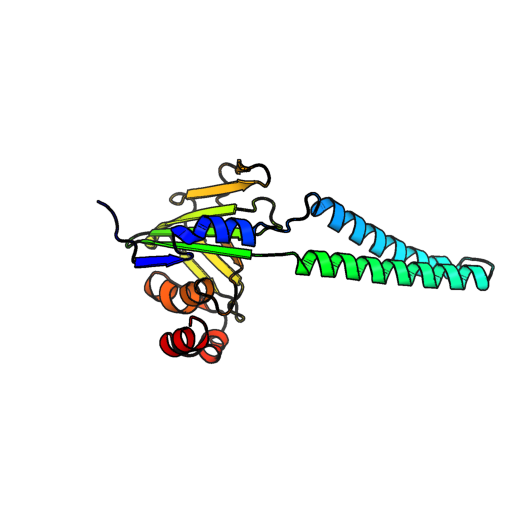.784 -5.258 1.00 84.00 85 ARG A O 1
ATOM 669 N N . ARG A 1 86 ? 6.170 5.920 -5.593 1.00 86.06 86 ARG A N 1
ATOM 670 C CA . ARG A 1 86 ? 5.862 6.296 -4.222 1.00 86.06 86 ARG A CA 1
ATOM 671 C C . ARG A 1 86 ? 4.460 5.810 -3.911 1.00 86.06 86 ARG A C 1
ATOM 673 O O . ARG A 1 86 ? 3.539 5.966 -4.712 1.00 86.06 86 ARG A O 1
ATOM 680 N N . THR A 1 87 ? 4.332 5.185 -2.755 1.00 90.94 87 THR A N 1
ATOM 681 C CA . THR A 1 87 ? 3.058 4.707 -2.235 1.00 90.94 87 THR A CA 1
ATOM 682 C C . THR A 1 87 ? 2.848 5.297 -0.860 1.00 90.94 87 THR A C 1
ATOM 684 O O . THR A 1 87 ? 3.821 5.568 -0.160 1.00 90.94 87 THR A O 1
ATOM 687 N N . GLY A 1 88 ? 1.594 5.472 -0.483 1.00 92.31 88 GLY A N 1
ATOM 688 C CA . GLY A 1 88 ? 1.211 5.957 0.828 1.00 92.31 88 GLY A CA 1
ATOM 689 C C . GLY A 1 88 ? -0.155 5.428 1.214 1.00 92.31 88 GLY A C 1
ATOM 690 O O . GLY A 1 88 ? -0.921 4.952 0.366 1.00 92.31 88 GLY A O 1
ATOM 691 N N . VAL A 1 89 ? -0.442 5.480 2.506 1.00 95.50 89 VAL A N 1
ATOM 692 C CA . VAL A 1 89 ? -1.702 5.008 3.064 1.00 95.50 89 VAL A CA 1
ATOM 693 C C . VAL A 1 89 ? -2.179 6.005 4.098 1.00 95.50 89 VAL A C 1
ATOM 695 O O . VAL A 1 89 ? -1.513 6.233 5.104 1.00 95.50 89 VAL A O 1
ATOM 698 N N . GLU A 1 90 ? -3.356 6.559 3.858 1.00 95.94 90 GLU A N 1
ATOM 699 C CA . GLU A 1 90 ? -4.094 7.315 4.859 1.00 95.94 90 GLU A CA 1
ATOM 700 C C . GLU A 1 90 ? -5.089 6.376 5.534 1.00 95.94 90 GLU A C 1
ATOM 702 O O . GLU A 1 90 ? -5.711 5.535 4.884 1.00 95.94 90 GLU A O 1
ATOM 707 N N . ILE A 1 91 ? -5.219 6.499 6.845 1.00 96.56 91 ILE A N 1
ATOM 708 C CA . ILE A 1 91 ? -6.003 5.634 7.708 1.00 96.56 91 ILE A CA 1
ATOM 709 C C . ILE A 1 91 ? -6.756 6.529 8.682 1.00 96.56 91 ILE A C 1
ATOM 711 O O . ILE A 1 91 ? -6.152 7.258 9.469 1.00 96.56 91 ILE A O 1
ATOM 715 N N . SER A 1 92 ? -8.077 6.424 8.669 1.00 96.00 92 SER A N 1
ATOM 716 C CA . SER A 1 92 ? -8.957 6.972 9.695 1.00 96.00 92 SER A CA 1
ATOM 717 C C . SER A 1 92 ? -9.802 5.829 10.247 1.00 96.00 92 SER A C 1
ATOM 719 O O . SER A 1 92 ? -10.703 5.326 9.577 1.00 96.00 92 SER A O 1
ATOM 721 N N . ALA A 1 93 ? -9.456 5.365 11.448 1.00 95.25 93 ALA A N 1
ATOM 722 C CA . ALA A 1 93 ? -10.129 4.255 12.111 1.00 95.25 93 ALA A CA 1
ATOM 723 C C . ALA A 1 93 ? -11.083 4.782 13.190 1.00 95.25 93 ALA A C 1
ATOM 725 O O . ALA A 1 93 ? -10.659 5.396 14.175 1.00 95.25 93 ALA A O 1
ATOM 726 N N . TYR A 1 94 ? -12.370 4.526 12.979 1.00 94.94 94 TYR A N 1
ATOM 727 C CA . TYR A 1 94 ? -13.470 4.861 13.878 1.00 94.94 94 TYR A CA 1
ATOM 728 C C . TYR A 1 94 ? -13.913 3.616 14.633 1.00 94.94 94 TYR A C 1
ATOM 730 O O . TYR A 1 94 ? -13.511 2.509 14.281 1.00 94.94 94 TYR A O 1
ATOM 738 N N . GLU A 1 95 ? -14.764 3.771 15.644 1.00 92.62 95 GLU A N 1
ATOM 739 C CA . GLU A 1 95 ? -15.244 2.659 16.475 1.00 92.62 95 GLU A CA 1
ATOM 740 C C . GLU A 1 95 ? -15.873 1.502 15.683 1.00 92.62 95 GLU A C 1
ATOM 742 O O . GLU A 1 95 ? -15.661 0.340 16.039 1.00 92.62 95 GLU A O 1
ATOM 747 N N . THR A 1 96 ? -16.625 1.785 14.611 1.00 92.38 96 THR A N 1
ATOM 748 C CA . THR A 1 96 ? -17.380 0.748 13.879 1.00 92.38 96 THR A CA 1
ATOM 749 C C . THR A 1 96 ? -16.885 0.486 12.455 1.00 92.38 96 THR A C 1
ATOM 751 O O . THR A 1 96 ? -17.152 -0.582 11.884 1.00 92.38 96 THR A O 1
ATOM 754 N N . TYR A 1 97 ? -16.141 1.427 11.875 1.00 93.75 97 TYR A N 1
ATOM 755 C CA . TYR A 1 97 ? -15.669 1.363 10.498 1.00 93.75 97 TYR A CA 1
ATOM 756 C C . TYR A 1 97 ? -14.284 1.980 10.332 1.00 93.75 97 TYR A C 1
ATOM 758 O O . TYR A 1 97 ? -13.750 2.655 11.211 1.00 93.75 97 TYR A O 1
ATOM 766 N N . ILE A 1 98 ? -13.705 1.748 9.161 1.00 95.12 98 ILE A N 1
ATOM 767 C CA . ILE A 1 98 ? -12.429 2.319 8.765 1.00 95.12 98 ILE A CA 1
ATOM 768 C C . ILE A 1 98 ? -12.533 2.961 7.393 1.00 95.12 98 ILE A C 1
ATOM 770 O O . ILE A 1 98 ? -13.183 2.433 6.488 1.00 95.12 98 ILE A O 1
ATOM 774 N N . GLU A 1 99 ? -11.861 4.093 7.254 1.00 95.25 99 GLU A N 1
ATOM 775 C CA . GLU A 1 99 ? -11.580 4.744 5.987 1.00 95.25 99 GLU A CA 1
ATOM 776 C C . GLU A 1 99 ? -10.087 4.587 5.685 1.00 95.25 99 GLU A C 1
ATOM 778 O O . GLU A 1 99 ? -9.235 4.990 6.480 1.00 95.25 99 GLU A O 1
ATOM 783 N N . ILE A 1 100 ? -9.765 3.956 4.555 1.00 95.06 100 ILE A N 1
ATOM 784 C CA . ILE A 1 100 ? -8.390 3.778 4.088 1.00 95.06 100 ILE A CA 1
ATOM 785 C C . ILE A 1 100 ? -8.253 4.387 2.703 1.00 95.06 100 ILE A C 1
ATOM 787 O O . ILE A 1 100 ? -8.856 3.893 1.751 1.00 95.06 100 ILE A O 1
ATOM 791 N N . THR A 1 101 ? -7.383 5.381 2.568 1.00 94.56 101 THR A N 1
ATOM 792 C CA . THR A 1 101 ? -6.968 5.905 1.267 1.00 94.56 101 THR A CA 1
ATOM 793 C C . THR A 1 101 ? -5.627 5.301 0.877 1.00 94.56 101 THR A C 1
ATOM 795 O O . THR A 1 101 ? -4.611 5.556 1.513 1.00 94.56 101 THR A O 1
ATOM 798 N N . SER A 1 102 ? -5.600 4.508 -0.190 1.00 93.38 102 SER A N 1
ATOM 799 C CA . SER A 1 102 ? -4.361 4.085 -0.835 1.00 93.38 102 SER A CA 1
ATOM 800 C C . SER A 1 102 ? -3.944 5.122 -1.873 1.00 93.38 102 SER A C 1
ATOM 802 O O . SER A 1 102 ? -4.701 5.429 -2.798 1.00 93.38 102 SER A O 1
ATOM 804 N N . LEU A 1 103 ? -2.718 5.616 -1.717 1.00 92.81 103 LEU A N 1
ATOM 805 C CA . LEU A 1 103 ? -2.043 6.509 -2.643 1.00 92.81 103 LEU A CA 1
ATOM 806 C C . LEU A 1 103 ? -0.950 5.740 -3.394 1.00 92.81 103 LEU A C 1
ATOM 808 O O . LEU A 1 103 ? -0.110 5.076 -2.784 1.00 92.81 103 LEU A O 1
ATOM 812 N N . ASP A 1 104 ? -0.943 5.820 -4.719 1.00 90.19 104 ASP A N 1
ATOM 813 C CA . ASP A 1 104 ? 0.097 5.228 -5.566 1.00 90.19 104 ASP A CA 1
ATOM 814 C C . ASP A 1 104 ? 0.298 6.099 -6.799 1.00 90.19 104 ASP A C 1
ATOM 816 O O . ASP A 1 104 ? -0.519 6.098 -7.721 1.00 90.19 104 ASP A O 1
ATOM 820 N N . ASN A 1 105 ? 1.419 6.816 -6.839 1.00 85.94 105 ASN A N 1
ATOM 821 C CA . ASN A 1 105 ? 1.702 7.777 -7.901 1.00 85.94 105 ASN A CA 1
ATOM 822 C C . ASN A 1 105 ? 1.849 7.139 -9.294 1.00 85.94 105 ASN A C 1
ATOM 824 O O . ASN A 1 105 ? 1.976 7.857 -10.275 1.00 85.94 105 ASN A O 1
ATOM 828 N N . MET A 1 106 ? 1.845 5.809 -9.411 1.00 80.88 106 MET A N 1
ATOM 829 C CA . MET A 1 106 ? 2.038 5.089 -10.674 1.00 80.88 106 MET A CA 1
ATOM 830 C C . MET A 1 106 ? 0.806 4.269 -11.082 1.00 80.88 106 MET A C 1
ATOM 832 O O . MET A 1 106 ? 0.856 3.543 -12.082 1.00 80.88 106 MET A O 1
ATOM 836 N N . ASN A 1 107 ? -0.281 4.339 -10.307 1.00 79.88 107 ASN A N 1
ATOM 837 C CA . ASN A 1 107 ? -1.525 3.624 -10.573 1.00 79.88 107 ASN A CA 1
ATOM 838 C C . ASN A 1 107 ? -2.461 4.452 -11.470 1.00 79.88 107 ASN A C 1
ATOM 840 O O . ASN A 1 107 ? -2.389 5.676 -11.510 1.00 79.88 107 ASN A O 1
ATOM 844 N N . LYS A 1 108 ? -3.364 3.775 -12.192 1.00 78.69 108 LYS A N 1
ATOM 845 C CA . LYS A 1 108 ? -4.413 4.423 -12.997 1.00 78.69 108 LYS A CA 1
ATOM 846 C C . LYS A 1 108 ? -5.311 5.307 -12.128 1.00 78.69 108 LYS A C 1
ATOM 848 O O . LYS A 1 108 ? -5.703 6.387 -12.555 1.00 78.69 108 LYS A O 1
ATOM 853 N N . TYR A 1 109 ? -5.626 4.817 -10.933 1.00 85.25 109 TYR A N 1
ATOM 854 C CA . TYR A 1 109 ? -6.319 5.569 -9.896 1.00 85.25 109 TYR A CA 1
ATOM 855 C C . TYR A 1 109 ? -5.299 5.860 -8.795 1.00 85.25 109 TYR A C 1
ATOM 857 O O . TYR A 1 109 ? -5.087 4.992 -7.940 1.00 85.25 109 TYR A O 1
ATOM 865 N N . PRO A 1 110 ? -4.587 7.001 -8.863 1.00 85.69 110 PRO A N 1
ATOM 866 C CA . PRO A 1 110 ? -3.553 7.340 -7.895 1.00 85.69 110 PRO A CA 1
ATOM 867 C C . PRO A 1 110 ? -4.092 7.480 -6.478 1.00 85.69 110 PRO A C 1
ATOM 869 O O . PRO A 1 110 ? -3.332 7.289 -5.536 1.00 85.69 110 PRO A O 1
ATOM 872 N N . ARG A 1 111 ? -5.389 7.763 -6.331 1.00 90.50 111 ARG A N 1
ATOM 873 C CA . ARG A 1 111 ? -6.085 7.813 -5.052 1.00 90.50 111 ARG A CA 1
ATOM 874 C C . ARG A 1 111 ? -7.278 6.872 -5.079 1.00 90.50 111 ARG A C 1
ATOM 876 O O . ARG A 1 111 ? -8.149 6.972 -5.943 1.00 90.50 111 ARG A O 1
ATOM 883 N N . ARG A 1 112 ? -7.319 5.955 -4.118 1.00 92.00 112 ARG A N 1
ATOM 884 C CA . ARG A 1 112 ? -8.444 5.041 -3.898 1.00 92.00 112 ARG A CA 1
ATOM 885 C C . ARG A 1 112 ? -8.795 5.060 -2.425 1.00 92.00 112 ARG A C 1
ATOM 887 O O . ARG A 1 112 ? -7.940 4.719 -1.621 1.00 92.00 112 ARG A O 1
ATOM 894 N N . THR A 1 113 ? -10.018 5.422 -2.078 1.00 92.81 113 THR A N 1
ATOM 895 C CA . THR A 1 113 ? -10.501 5.478 -0.698 1.00 92.81 113 THR A CA 1
ATOM 896 C C . THR A 1 113 ? -11.547 4.395 -0.494 1.00 92.81 113 THR A C 1
ATOM 898 O O . THR A 1 113 ? -12.549 4.367 -1.198 1.00 92.81 113 THR A O 1
ATOM 901 N N . LEU A 1 114 ? -11.311 3.495 0.456 1.00 93.31 114 LEU A N 1
ATOM 902 C CA . LEU A 1 114 ? -12.246 2.461 0.881 1.00 93.31 114 LEU A CA 1
ATOM 903 C C . LEU A 1 114 ? -12.829 2.837 2.241 1.00 93.31 114 LEU A C 1
ATOM 905 O O . LEU A 1 114 ? -12.078 2.996 3.199 1.00 93.31 114 LEU A O 1
ATOM 909 N N . ILE A 1 115 ? -14.154 2.891 2.332 1.00 93.44 115 ILE A N 1
ATOM 910 C CA . ILE A 1 115 ? -14.895 3.015 3.588 1.00 93.44 115 ILE A CA 1
ATOM 911 C C . ILE A 1 115 ? -15.626 1.695 3.822 1.00 93.44 115 ILE A C 1
ATOM 913 O O . ILE A 1 115 ? -16.453 1.275 3.005 1.00 93.44 115 ILE A O 1
ATOM 917 N N . VAL A 1 116 ? -15.303 1.023 4.927 1.00 93.75 116 VAL A N 1
ATOM 918 C CA . VAL A 1 116 ? -15.832 -0.310 5.233 1.00 93.75 116 VAL A CA 1
ATOM 919 C C . VAL A 1 116 ? -15.998 -0.525 6.735 1.00 93.75 116 VAL A C 1
ATOM 921 O O . VAL A 1 116 ? -15.115 -0.205 7.530 1.00 93.75 116 VAL A O 1
ATOM 924 N N . SER A 1 117 ? -17.128 -1.106 7.134 1.00 94.44 117 SER A N 1
ATOM 925 C CA . SER A 1 117 ? -17.369 -1.533 8.514 1.00 94.44 117 SER A CA 1
ATOM 926 C C . SER A 1 117 ? -16.505 -2.738 8.882 1.00 94.44 117 SER A C 1
ATOM 928 O O . SER A 1 117 ? -16.324 -3.652 8.074 1.00 94.44 117 SER A O 1
ATOM 930 N N . TYR A 1 118 ? -16.027 -2.814 10.127 1.00 94.06 118 TYR A N 1
ATOM 931 C CA . TYR A 1 118 ? -15.182 -3.939 10.556 1.00 94.06 118 TYR A CA 1
ATOM 932 C C . TYR A 1 118 ? -15.876 -5.300 10.414 1.00 94.06 118 TYR A C 1
ATOM 934 O O . TYR A 1 118 ? -15.230 -6.289 10.070 1.00 94.06 118 TYR A O 1
ATOM 942 N N . SER A 1 119 ? -17.199 -5.348 10.600 1.00 92.44 119 SER A N 1
ATOM 943 C CA . SER A 1 119 ? -18.030 -6.547 10.407 1.00 92.44 119 SER A CA 1
ATOM 944 C C . SER A 1 119 ? -18.071 -7.066 8.965 1.00 92.44 119 SER A C 1
ATOM 946 O O . SER A 1 119 ? -18.461 -8.215 8.727 1.00 92.44 119 SER A O 1
ATOM 948 N N . ASP A 1 120 ? -17.696 -6.230 7.998 1.00 93.56 120 ASP A N 1
ATOM 949 C CA . ASP A 1 120 ? -17.706 -6.551 6.572 1.00 93.56 120 ASP A CA 1
ATOM 950 C C . ASP A 1 120 ? -16.315 -6.819 6.004 1.00 93.56 120 ASP A C 1
ATOM 952 O O . ASP A 1 120 ? -16.200 -7.284 4.867 1.00 93.56 120 ASP A O 1
ATOM 956 N N . ILE A 1 121 ? -15.269 -6.639 6.817 1.00 94.06 121 ILE A N 1
ATOM 957 C CA . ILE A 1 121 ? -13.920 -7.113 6.519 1.00 94.06 121 ILE A CA 1
ATOM 958 C C . ILE A 1 121 ? -13.868 -8.618 6.795 1.00 94.06 121 ILE A C 1
ATOM 960 O O . ILE A 1 121 ? -13.892 -9.086 7.932 1.00 94.06 121 ILE A O 1
ATOM 964 N N . VAL A 1 122 ? -13.772 -9.401 5.725 1.00 93.06 122 VAL A N 1
ATOM 965 C CA . VAL A 1 122 ? -13.703 -10.867 5.783 1.00 93.06 122 VAL A CA 1
ATOM 966 C C . VAL A 1 122 ? -12.318 -11.326 6.241 1.00 93.06 122 VAL A C 1
ATOM 968 O O . VAL A 1 122 ? -12.187 -12.279 7.016 1.00 93.06 122 VAL A O 1
ATOM 971 N N . MET A 1 123 ? -11.273 -10.678 5.726 1.00 91.75 123 MET A N 1
ATOM 972 C CA . MET A 1 123 ? -9.879 -10.999 6.025 1.00 91.75 123 MET A CA 1
ATOM 973 C C . MET A 1 123 ? -8.969 -9.836 5.630 1.00 91.75 123 MET A C 1
ATOM 975 O O . MET A 1 123 ? -9.204 -9.171 4.626 1.00 91.75 123 MET A O 1
ATOM 979 N N . CYS A 1 124 ? -7.879 -9.664 6.365 1.00 92.94 124 CYS A N 1
ATOM 980 C CA . CYS A 1 124 ? -6.740 -8.849 5.970 1.00 92.94 124 CYS A CA 1
ATOM 981 C C . CYS A 1 124 ? -5.495 -9.734 5.855 1.00 92.94 124 CYS A C 1
ATOM 983 O O . CYS A 1 124 ? -5.019 -10.258 6.860 1.00 92.94 124 CYS A O 1
ATOM 985 N N . ASP A 1 125 ? -4.980 -9.931 4.645 1.00 91.75 125 ASP A N 1
ATOM 986 C CA . ASP A 1 125 ? -3.762 -10.704 4.401 1.00 91.75 125 ASP A CA 1
ATOM 987 C C . ASP A 1 125 ? -2.549 -9.763 4.366 1.00 91.75 125 ASP A C 1
ATOM 989 O O . ASP A 1 125 ? -2.447 -8.910 3.486 1.00 91.75 125 ASP A O 1
ATOM 993 N N . VAL A 1 126 ? -1.599 -9.953 5.284 1.00 88.88 126 VAL A N 1
ATOM 994 C CA . VAL A 1 126 ? -0.327 -9.212 5.323 1.00 88.88 126 VAL A CA 1
ATOM 995 C C . VAL A 1 126 ? 0.802 -10.119 4.833 1.00 88.88 126 VAL A C 1
ATOM 997 O O . VAL A 1 126 ? 0.954 -11.261 5.292 1.00 88.88 126 VAL A O 1
ATOM 1000 N N . SER A 1 127 ? 1.597 -9.624 3.882 1.00 87.12 127 SER A N 1
ATOM 1001 C CA . SER A 1 127 ? 2.753 -10.336 3.337 1.00 87.12 127 SER A CA 1
ATOM 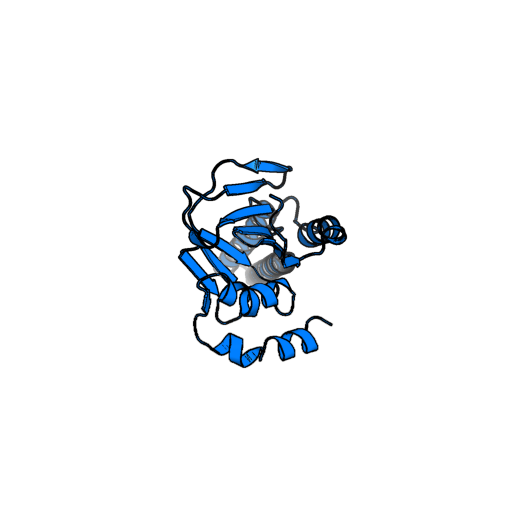1002 C C . SER A 1 127 ? 3.850 -10.550 4.382 1.00 87.12 127 SER A C 1
ATOM 1004 O O . SER A 1 127 ? 3.982 -9.808 5.352 1.00 87.12 127 SER A O 1
ATOM 1006 N N . ASN A 1 128 ? 4.703 -11.553 4.162 1.00 81.81 128 ASN A N 1
ATOM 1007 C CA . ASN A 1 128 ? 5.773 -11.911 5.100 1.00 81.81 128 ASN A CA 1
ATOM 1008 C C . ASN A 1 128 ? 6.764 -10.758 5.354 1.00 81.81 128 ASN A C 1
ATOM 1010 O O . ASN A 1 128 ? 7.390 -10.701 6.413 1.00 81.81 128 ASN A O 1
ATOM 1014 N N . ASP A 1 129 ? 6.950 -9.869 4.378 1.00 77.75 129 ASP A N 1
ATOM 1015 C CA . ASP A 1 129 ? 7.809 -8.690 4.490 1.00 77.75 129 ASP A CA 1
ATOM 1016 C C . ASP A 1 129 ? 7.100 -7.467 5.098 1.00 77.75 129 ASP A C 1
ATOM 1018 O O . ASP A 1 129 ? 7.777 -6.474 5.359 1.00 77.75 129 ASP A O 1
ATOM 1022 N N . GLY A 1 130 ? 5.788 -7.551 5.353 1.00 80.12 130 GLY A N 1
ATOM 1023 C CA . GLY A 1 130 ? 4.962 -6.495 5.949 1.00 80.12 130 GLY A CA 1
ATOM 1024 C C . GLY A 1 130 ? 4.578 -5.362 4.996 1.00 80.12 130 GLY A C 1
ATOM 1025 O O . GLY A 1 130 ? 3.888 -4.435 5.399 1.00 80.12 130 GLY A O 1
ATOM 1026 N N . LYS A 1 131 ? 5.013 -5.421 3.732 1.00 86.56 131 LYS A N 1
ATOM 1027 C CA . LYS A 1 131 ? 4.886 -4.305 2.781 1.00 86.56 131 LYS A CA 1
ATOM 1028 C C . LYS A 1 131 ? 3.630 -4.350 1.927 1.00 86.56 131 LYS A C 1
ATOM 1030 O O . LYS A 1 131 ? 3.256 -3.343 1.345 1.00 86.56 131 LYS A O 1
ATOM 1035 N N . ASN A 1 132 ? 3.013 -5.517 1.788 1.00 90.06 132 ASN A N 1
ATOM 1036 C CA . ASN A 1 132 ? 1.832 -5.688 0.958 1.00 90.06 132 ASN A CA 1
ATOM 1037 C C . ASN A 1 132 ? 0.697 -6.189 1.832 1.00 90.06 132 ASN A C 1
ATOM 1039 O O . ASN A 1 132 ? 0.816 -7.222 2.497 1.00 90.06 132 ASN A O 1
ATOM 1043 N N . VAL A 1 133 ? -0.406 -5.459 1.795 1.00 91.69 133 VAL A N 1
ATOM 1044 C CA . VAL A 1 133 ? -1.621 -5.786 2.522 1.00 91.69 133 VAL A CA 1
ATOM 1045 C C . VAL A 1 133 ? -2.750 -5.958 1.522 1.00 91.69 133 VAL A C 1
ATOM 1047 O O . VAL A 1 133 ? -2.878 -5.198 0.567 1.00 91.69 133 VAL A O 1
ATOM 1050 N N . MET A 1 134 ? -3.563 -6.985 1.720 1.00 93.75 134 MET A N 1
ATOM 1051 C CA . MET A 1 134 ? -4.768 -7.217 0.941 1.00 93.75 134 MET A CA 1
ATOM 1052 C C . MET A 1 134 ? -5.957 -7.284 1.886 1.00 93.75 134 MET A C 1
ATOM 1054 O O . MET A 1 134 ? -6.096 -8.247 2.642 1.00 93.75 134 MET A O 1
ATOM 1058 N N . LEU A 1 135 ? -6.828 -6.282 1.819 1.00 93.94 135 LEU A N 1
ATOM 1059 C CA . LEU A 1 135 ? -8.120 -6.332 2.493 1.00 93.94 135 LEU A CA 1
ATOM 1060 C C . LEU A 1 135 ? -9.133 -7.042 1.604 1.00 93.94 135 LEU A C 1
ATOM 1062 O O . LEU A 1 135 ? -9.259 -6.728 0.424 1.00 93.94 135 LEU A O 1
ATOM 1066 N N . ILE A 1 136 ? -9.859 -7.990 2.179 1.00 93.94 136 ILE A N 1
ATOM 1067 C CA . ILE A 1 136 ? -10.954 -8.715 1.540 1.00 93.94 136 ILE A CA 1
ATOM 1068 C C . ILE A 1 136 ? -12.227 -8.341 2.287 1.00 93.94 136 ILE A C 1
ATOM 1070 O O . ILE A 1 136 ? -12.309 -8.542 3.501 1.00 93.94 136 ILE A O 1
ATOM 1074 N N . TYR A 1 137 ? -13.210 -7.801 1.575 1.00 93.38 137 TYR A N 1
ATOM 1075 C CA . TYR A 1 137 ? -14.400 -7.201 2.171 1.00 93.38 137 TYR A CA 1
ATOM 1076 C C . TYR A 1 137 ? -15.669 -7.479 1.355 1.00 93.38 137 TYR A C 1
ATOM 1078 O O . TYR A 1 137 ? -15.611 -7.857 0.181 1.00 93.38 137 TYR A O 1
ATOM 1086 N N . LYS A 1 138 ? -16.840 -7.307 1.976 1.00 91.62 138 LYS A N 1
ATOM 1087 C CA . LYS A 1 138 ? -18.133 -7.450 1.291 1.00 91.62 138 LYS A CA 1
ATOM 1088 C C . LYS A 1 138 ? -18.451 -6.201 0.460 1.00 91.62 138 LYS A C 1
ATOM 1090 O O . LYS A 1 138 ? -18.985 -5.228 0.978 1.00 91.62 138 LYS A O 1
ATOM 1095 N N . ALA A 1 139 ? -18.196 -6.270 -0.845 1.00 84.69 139 ALA A N 1
ATOM 1096 C CA . ALA A 1 139 ? -18.382 -5.162 -1.790 1.00 84.69 139 ALA A CA 1
ATOM 1097 C C . ALA A 1 139 ? -19.750 -4.452 -1.706 1.00 84.69 139 ALA A C 1
ATOM 1099 O O . ALA A 1 139 ? -19.805 -3.232 -1.740 1.00 84.69 139 ALA A O 1
ATOM 1100 N N . ASN A 1 140 ? -20.850 -5.196 -1.556 1.00 80.62 140 ASN A N 1
ATOM 1101 C CA . ASN A 1 140 ? -22.214 -4.655 -1.667 1.00 80.62 140 ASN A CA 1
ATOM 1102 C C . ASN A 1 140 ? -22.616 -3.665 -0.557 1.00 80.62 140 ASN A C 1
ATOM 1104 O O . ASN A 1 140 ? -23.660 -3.030 -0.665 1.00 80.62 140 ASN A O 1
ATOM 1108 N N . VAL A 1 141 ? -21.839 -3.587 0.524 1.00 80.44 141 VAL A N 1
ATOM 1109 C CA . VAL A 1 141 ? -22.114 -2.752 1.708 1.00 80.44 141 VAL A CA 1
ATOM 1110 C C . VAL A 1 141 ? -20.956 -1.803 2.020 1.00 80.44 141 VAL A C 1
ATOM 1112 O O . VAL A 1 141 ? -20.910 -1.207 3.089 1.00 80.44 141 VAL A O 1
ATOM 1115 N N . SER A 1 142 ? -19.992 -1.688 1.108 1.00 82.69 142 SER A N 1
ATOM 1116 C CA . SER A 1 142 ? -18.809 -0.841 1.257 1.00 82.69 142 SER A CA 1
ATOM 1117 C C . SER A 1 142 ? -18.771 0.214 0.164 1.00 82.69 142 SER A C 1
ATOM 1119 O O . SER A 1 142 ? -19.335 0.027 -0.915 1.00 82.69 142 SER A O 1
ATOM 1121 N N . THR A 1 143 ? -18.063 1.302 0.435 1.00 86.25 143 THR A N 1
ATOM 1122 C CA . THR A 1 143 ? -17.879 2.393 -0.524 1.00 86.25 143 THR A CA 1
ATOM 1123 C C . THR A 1 143 ? -16.424 2.422 -0.956 1.00 86.25 143 THR A C 1
ATOM 1125 O O . THR A 1 143 ? -15.535 2.434 -0.109 1.00 86.25 143 THR A O 1
ATOM 1128 N N . GLU A 1 144 ? -16.175 2.441 -2.263 1.00 86.25 144 GLU A N 1
ATOM 1129 C CA . GLU A 1 144 ? -14.838 2.649 -2.814 1.00 86.25 144 GLU A CA 1
ATOM 1130 C C . GLU A 1 144 ? -14.868 3.813 -3.803 1.00 86.25 144 GLU A C 1
ATOM 1132 O O . GLU A 1 144 ? -15.453 3.708 -4.883 1.00 86.25 144 GLU A O 1
ATOM 1137 N N . ASP A 1 145 ? -14.207 4.903 -3.427 1.00 87.75 145 ASP A N 1
ATOM 1138 C CA . ASP A 1 145 ? -14.041 6.099 -4.241 1.00 87.75 145 ASP A CA 1
ATOM 1139 C C . ASP A 1 145 ? -12.669 6.062 -4.917 1.00 87.75 145 ASP A C 1
ATOM 1141 O O . ASP A 1 145 ? -11.630 6.048 -4.260 1.00 87.75 145 ASP A O 1
ATOM 1145 N N . CYS A 1 146 ? -12.649 6.056 -6.246 1.00 87.44 146 CYS A N 1
ATOM 1146 C CA . CYS A 1 146 ? -11.420 6.117 -7.031 1.00 87.44 146 CYS A CA 1
ATOM 1147 C C . CYS A 1 146 ? -11.311 7.488 -7.694 1.00 87.44 146 CYS A C 1
ATOM 1149 O O . CYS A 1 146 ? -12.260 7.936 -8.333 1.00 87.44 146 CYS A O 1
ATOM 1151 N N . VAL A 1 147 ? -10.153 8.131 -7.587 1.00 86.56 147 VAL A N 1
ATOM 1152 C CA . VAL A 1 147 ? -9.841 9.383 -8.282 1.00 86.56 147 VAL A CA 1
ATOM 1153 C C . VAL A 1 147 ? -8.711 9.104 -9.262 1.00 86.56 147 VAL A C 1
ATOM 1155 O O . VAL A 1 147 ? -7.708 8.479 -8.902 1.00 86.56 147 VAL A O 1
ATOM 1158 N N . ASP A 1 148 ? -8.907 9.498 -10.516 1.00 83.31 148 ASP A N 1
ATOM 1159 C CA . ASP A 1 148 ? -7.905 9.352 -11.563 1.00 83.31 148 ASP A CA 1
ATOM 1160 C C . ASP A 1 148 ? -6.841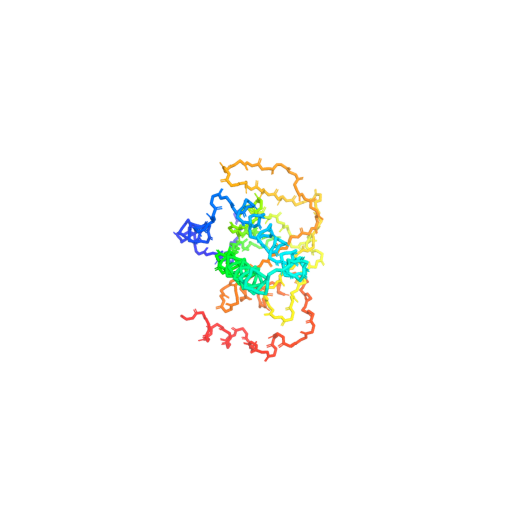 10.467 -11.516 1.00 83.31 148 ASP A C 1
ATOM 1162 O O . ASP A 1 148 ? -6.869 11.363 -10.673 1.00 83.31 148 ASP A O 1
ATOM 1166 N N . ILE A 1 149 ? -5.870 10.402 -12.428 1.00 76.69 149 ILE A N 1
ATOM 1167 C CA . ILE A 1 149 ? -4.783 11.390 -12.527 1.00 76.69 149 ILE A CA 1
ATOM 1168 C C . ILE A 1 149 ? -5.256 12.811 -12.876 1.00 76.69 149 ILE A C 1
ATOM 1170 O O . ILE A 1 149 ? -4.515 13.762 -12.647 1.00 76.69 149 ILE A O 1
ATOM 1174 N N . ASN A 1 150 ? -6.461 12.961 -13.429 1.00 78.44 150 ASN A N 1
ATOM 1175 C CA . ASN A 1 150 ? -7.050 14.244 -13.804 1.00 78.44 150 ASN A CA 1
ATOM 1176 C C . ASN A 1 150 ? -7.937 14.814 -12.685 1.00 78.44 150 ASN A C 1
ATOM 1178 O O . ASN A 1 150 ? -8.495 15.900 -12.838 1.00 78.44 150 ASN A O 1
ATOM 1182 N N . GLY A 1 151 ? -8.076 14.095 -11.565 1.00 80.06 151 GLY A N 1
ATOM 1183 C CA . GLY A 1 151 ? -8.979 14.453 -10.475 1.00 80.06 151 GLY A CA 1
ATOM 1184 C C . GLY A 1 151 ? -10.427 14.014 -10.708 1.00 80.06 151 GLY A C 1
ATOM 1185 O O . GLY A 1 151 ? -11.306 14.373 -9.923 1.00 80.06 151 GLY A O 1
ATOM 1186 N N . GLU A 1 152 ? -10.701 13.237 -11.757 1.00 84.56 152 GLU A N 1
ATOM 1187 C CA . GLU A 1 152 ? -12.040 12.736 -12.044 1.00 84.56 152 GLU A CA 1
ATOM 1188 C C . GLU A 1 152 ? -12.353 11.506 -11.190 1.00 84.56 152 GLU A C 1
ATOM 1190 O O . GLU A 1 152 ? -11.544 10.587 -11.028 1.00 84.56 152 GLU A O 1
ATOM 1195 N N . LYS A 1 153 ? -13.569 11.476 -10.636 1.00 85.12 153 LYS A N 1
ATOM 1196 C CA . LYS A 1 153 ? -14.052 10.330 -9.868 1.00 85.12 153 LYS A CA 1
ATOM 1197 C C . LYS A 1 153 ? -14.463 9.203 -10.810 1.00 85.12 153 LYS A C 1
ATOM 1199 O O . LYS A 1 153 ? -15.363 9.368 -11.631 1.00 85.12 153 LYS A O 1
ATOM 1204 N N . ALA A 1 154 ? -13.865 8.032 -10.637 1.00 79.44 154 ALA A N 1
ATOM 1205 C CA . ALA A 1 154 ? -14.307 6.807 -11.281 1.00 79.44 154 ALA A CA 1
ATOM 1206 C C . ALA A 1 154 ? -15.359 6.109 -10.408 1.00 79.44 154 ALA A C 1
ATOM 1208 O O . ALA A 1 154 ? -15.122 5.823 -9.235 1.00 79.44 154 ALA A O 1
ATOM 1209 N N . ALA A 1 155 ? -16.525 5.820 -10.987 1.00 64.62 155 ALA A N 1
ATOM 1210 C CA . ALA A 1 155 ? -17.602 5.123 -10.293 1.00 64.62 155 ALA A CA 1
ATOM 1211 C C . ALA A 1 155 ? -17.382 3.597 -10.269 1.00 64.62 155 ALA A C 1
ATOM 1213 O O . ALA A 1 155 ? -16.977 3.009 -11.272 1.00 64.62 155 ALA A O 1
ATOM 1214 N N . ASN A 1 156 ? -17.754 2.959 -9.152 1.00 59.59 156 ASN A N 1
ATOM 1215 C CA . ASN A 1 156 ? -17.999 1.515 -9.025 1.00 59.59 156 ASN A CA 1
ATOM 1216 C C . ASN A 1 156 ? -16.833 0.583 -9.421 1.00 59.59 156 ASN A C 1
ATOM 1218 O O . ASN A 1 156 ? -16.992 -0.274 -10.289 1.00 59.59 156 ASN A O 1
ATOM 1222 N N . VAL A 1 157 ? -15.682 0.677 -8.741 1.00 64.88 157 VAL A N 1
ATOM 1223 C CA . VAL A 1 157 ? -14.555 -0.279 -8.905 1.00 64.88 157 VAL A CA 1
ATOM 1224 C C . VAL A 1 157 ? -14.479 -1.306 -7.757 1.00 64.88 157 VAL A C 1
ATOM 1226 O O . VAL A 1 157 ? -13.421 -1.860 -7.460 1.00 64.88 157 VAL A O 1
ATOM 1229 N N . LEU A 1 158 ? -15.613 -1.578 -7.105 1.00 69.25 158 LEU A N 1
ATOM 1230 C CA . LEU A 1 158 ? -15.708 -2.512 -5.983 1.00 69.25 158 LEU A CA 1
ATOM 1231 C C . LEU A 1 158 ? -15.472 -3.952 -6.454 1.00 69.25 158 LEU A C 1
ATOM 1233 O O . LEU A 1 158 ? -16.349 -4.585 -7.039 1.00 69.25 158 LEU A O 1
ATOM 1237 N N . ASN A 1 159 ? -14.297 -4.491 -6.140 1.00 79.38 159 ASN A N 1
ATOM 1238 C CA . ASN A 1 159 ? -13.925 -5.868 -6.487 1.00 79.38 159 ASN A CA 1
ATOM 1239 C C . ASN A 1 159 ? -13.902 -6.810 -5.269 1.00 79.38 159 ASN A C 1
ATOM 1241 O O . ASN A 1 159 ? -13.474 -7.956 -5.384 1.00 79.38 159 ASN A O 1
ATOM 1245 N N . GLY A 1 160 ? -14.315 -6.329 -4.087 1.00 87.50 160 GLY A N 1
ATOM 1246 C CA . GLY A 1 160 ? -14.247 -7.082 -2.824 1.00 87.50 160 GLY A CA 1
ATOM 1247 C C . GLY A 1 160 ? -12.819 -7.314 -2.316 1.00 87.50 160 GLY A C 1
ATOM 1248 O O . GLY A 1 160 ? -12.611 -8.019 -1.328 1.00 87.50 160 GLY A O 1
ATOM 1249 N N . THR A 1 161 ? -11.830 -6.720 -2.987 1.00 91.38 161 THR A N 1
ATOM 1250 C CA . THR A 1 161 ? -10.414 -6.773 -2.632 1.00 91.38 161 THR A CA 1
ATOM 1251 C C . THR A 1 161 ? -9.791 -5.393 -2.756 1.00 91.38 161 THR A C 1
ATOM 1253 O O . THR A 1 161 ? -9.947 -4.737 -3.788 1.00 91.38 161 THR A O 1
ATOM 1256 N N . PHE A 1 162 ? -9.036 -4.979 -1.746 1.00 91.94 162 PHE A N 1
ATOM 1257 C CA . PHE A 1 162 ? -8.364 -3.690 -1.704 1.00 91.94 162 PHE A CA 1
ATOM 1258 C C . PHE A 1 162 ? -6.872 -3.893 -1.399 1.00 91.94 162 PHE A C 1
ATOM 1260 O O . PHE A 1 162 ? -6.494 -4.076 -0.236 1.00 91.94 162 PHE A O 1
ATOM 1267 N N . PRO A 1 163 ? -6.024 -3.954 -2.445 1.00 91.81 163 PRO A N 1
ATOM 1268 C CA . PRO A 1 163 ? -4.582 -4.071 -2.281 1.00 91.81 163 PRO A CA 1
ATOM 1269 C C . PRO A 1 163 ? -3.979 -2.742 -1.830 1.00 91.81 163 PRO A C 1
ATOM 1271 O O . PRO A 1 163 ? -4.287 -1.696 -2.398 1.00 91.81 163 PRO A O 1
ATOM 1274 N N . ILE A 1 164 ? -3.071 -2.816 -0.864 1.00 92.19 164 ILE A N 1
ATOM 1275 C CA . ILE A 1 164 ? -2.388 -1.682 -0.251 1.00 92.19 164 ILE A CA 1
ATOM 1276 C C . ILE A 1 164 ? -0.886 -1.980 -0.217 1.00 92.19 164 ILE A C 1
ATOM 1278 O O . ILE A 1 164 ? -0.457 -3.054 0.216 1.00 92.19 164 ILE A O 1
ATOM 1282 N N . SER A 1 165 ? -0.088 -1.015 -0.669 1.00 91.19 165 SER A N 1
ATOM 1283 C CA . SER A 1 165 ? 1.365 -1.012 -0.494 1.00 91.19 165 SER A CA 1
ATOM 1284 C C . SER A 1 165 ? 1.694 -0.140 0.706 1.00 91.19 165 SER A C 1
ATOM 1286 O O . SER A 1 165 ? 1.454 1.062 0.679 1.00 91.19 165 SER A O 1
ATOM 1288 N N . VAL A 1 166 ? 2.210 -0.767 1.752 1.00 89.69 166 VAL A N 1
ATOM 1289 C CA . VAL A 1 166 ? 2.472 -0.156 3.050 1.00 89.69 166 VAL A CA 1
ATOM 1290 C C . VAL A 1 166 ? 3.949 0.186 3.152 1.00 89.69 166 VAL A C 1
ATOM 1292 O O . VAL A 1 166 ? 4.817 -0.665 2.914 1.00 89.69 166 VAL A O 1
ATOM 1295 N N . ASN A 1 167 ? 4.247 1.419 3.553 1.00 88.69 167 ASN A N 1
ATOM 1296 C CA . ASN A 1 167 ? 5.622 1.820 3.808 1.00 88.69 167 ASN A CA 1
ATOM 1297 C C . ASN A 1 167 ? 6.131 1.157 5.098 1.00 88.69 167 ASN A C 1
ATOM 1299 O O . ASN A 1 167 ? 5.550 1.351 6.162 1.00 88.69 167 ASN A O 1
ATOM 1303 N N . PRO A 1 168 ? 7.207 0.352 5.059 1.00 84.94 168 PRO A N 1
ATOM 1304 C CA . PRO A 1 168 ? 7.721 -0.290 6.262 1.00 84.94 168 PRO A CA 1
ATOM 1305 C C . PRO A 1 168 ? 8.287 0.757 7.226 1.00 84.94 168 PRO A C 1
ATOM 1307 O O . PRO A 1 168 ? 8.801 1.785 6.796 1.00 84.94 168 PRO A O 1
ATOM 1310 N N . TYR A 1 169 ? 8.284 0.439 8.521 1.00 87.81 169 TYR A N 1
ATOM 1311 C CA . TYR A 1 169 ? 8.807 1.315 9.583 1.00 87.81 169 TYR A CA 1
ATOM 1312 C C . TYR A 1 169 ? 8.019 2.623 9.778 1.00 87.81 169 TYR A C 1
ATOM 1314 O O . TYR A 1 169 ? 8.503 3.511 10.463 1.00 87.81 169 TYR A O 1
ATOM 1322 N N . THR A 1 170 ? 6.809 2.741 9.223 1.00 90.94 170 THR A N 1
ATOM 1323 C CA . THR A 1 170 ? 5.923 3.900 9.426 1.00 90.94 170 THR A CA 1
ATOM 1324 C C . THR A 1 170 ? 4.718 3.541 10.298 1.00 90.94 170 THR A C 1
ATOM 1326 O O . THR A 1 170 ? 4.533 2.376 10.684 1.00 90.94 170 THR A O 1
ATOM 1329 N N . TYR A 1 171 ? 3.883 4.541 10.592 1.00 92.69 171 TYR A N 1
ATOM 1330 C CA . TYR A 1 171 ? 2.588 4.365 11.252 1.00 92.69 171 TYR A CA 1
ATOM 1331 C C . TYR A 1 171 ? 1.598 3.536 10.418 1.00 92.69 171 TYR A C 1
ATOM 1333 O O . TYR A 1 171 ? 0.803 2.800 10.997 1.00 92.69 171 TYR A O 1
ATOM 1341 N N . GLU A 1 172 ? 1.687 3.563 9.082 1.00 92.44 172 GLU A N 1
ATOM 1342 C CA . GLU A 1 172 ? 0.904 2.681 8.199 1.00 92.44 172 GLU A CA 1
ATOM 1343 C C . GLU A 1 172 ? 1.193 1.211 8.535 1.00 92.44 172 GLU A C 1
ATOM 1345 O O . GLU A 1 172 ? 0.298 0.392 8.743 1.00 92.44 172 GLU A O 1
ATOM 1350 N N . HIS A 1 173 ? 2.481 0.879 8.641 1.00 91.12 173 HIS A N 1
ATOM 1351 C CA . HIS A 1 173 ? 2.936 -0.471 8.945 1.00 91.12 173 HIS A CA 1
ATOM 1352 C C . HIS A 1 173 ? 2.645 -0.867 10.389 1.00 91.12 173 HIS A C 1
ATOM 1354 O O . HIS A 1 173 ? 2.252 -2.006 10.644 1.00 91.12 173 HIS A O 1
ATOM 1360 N N . PHE A 1 174 ? 2.757 0.078 11.323 1.00 92.31 174 PHE A N 1
ATOM 1361 C CA . PHE A 1 174 ? 2.321 -0.122 12.701 1.00 92.31 174 PHE A CA 1
ATOM 1362 C C . PHE A 1 174 ? 0.838 -0.493 12.776 1.00 92.31 174 PHE A C 1
ATOM 1364 O O . PHE A 1 174 ? 0.487 -1.476 13.432 1.00 92.31 174 PHE A O 1
ATOM 1371 N N . PHE A 1 175 ? -0.019 0.241 12.059 1.00 93.88 175 PHE A N 1
ATOM 1372 C CA . PHE A 1 175 ? -1.455 -0.004 12.048 1.00 93.88 175 PHE A CA 1
ATOM 1373 C C . PHE A 1 175 ? -1.767 -1.445 11.639 1.00 93.88 175 PHE A C 1
ATOM 1375 O O . PHE A 1 175 ? -2.428 -2.164 12.385 1.00 93.88 175 PHE A O 1
ATOM 1382 N N . PHE A 1 176 ? -1.249 -1.910 10.499 1.00 91.88 176 PHE A N 1
ATOM 1383 C CA . PHE A 1 176 ? -1.559 -3.257 10.008 1.00 91.88 176 PHE A CA 1
ATOM 1384 C C . PHE A 1 176 ? -0.960 -4.384 10.856 1.00 91.88 176 PHE A C 1
ATOM 1386 O O . PHE A 1 176 ? -1.527 -5.479 10.895 1.00 91.88 176 PHE A O 1
ATOM 1393 N N . LEU A 1 177 ? 0.161 -4.143 11.542 1.00 89.31 177 LEU A N 1
ATOM 1394 C CA . LEU A 1 177 ? 0.793 -5.151 12.393 1.00 89.31 177 LEU A CA 1
ATOM 1395 C C . LEU A 1 177 ? 0.188 -5.245 13.797 1.00 89.31 177 LEU A C 1
ATOM 1397 O O . LEU A 1 177 ? 0.114 -6.354 14.328 1.00 89.31 177 LEU A O 1
ATOM 1401 N N . TYR A 1 178 ? -0.220 -4.125 14.400 1.00 90.00 178 TYR A N 1
ATOM 1402 C CA . TYR A 1 178 ? -0.548 -4.069 15.831 1.00 90.00 178 TYR A CA 1
ATOM 1403 C C . TYR A 1 178 ? -1.953 -3.538 16.133 1.00 90.00 178 TYR A C 1
ATOM 1405 O O . TYR A 1 178 ? -2.578 -4.010 17.084 1.00 90.00 178 TYR A O 1
ATOM 1413 N N . THR A 1 179 ? -2.488 -2.622 15.322 1.00 92.69 179 THR A N 1
ATOM 1414 C CA . THR A 1 179 ? -3.833 -2.054 15.528 1.00 92.69 179 THR A CA 1
ATOM 1415 C C . THR A 1 179 ? -4.908 -2.893 14.839 1.00 92.69 179 THR A C 1
ATOM 1417 O O . THR A 1 179 ? -5.841 -3.356 15.487 1.00 92.69 179 THR A O 1
ATOM 1420 N N . ALA A 1 180 ? -4.748 -3.176 13.545 1.00 92.31 180 ALA A N 1
ATOM 1421 C CA . ALA A 1 180 ? -5.691 -3.943 12.734 1.00 92.31 180 ALA A CA 1
ATOM 1422 C C . ALA A 1 180 ? -6.075 -5.314 13.333 1.00 92.31 180 ALA A C 1
ATOM 1424 O O . ALA A 1 180 ? -7.265 -5.629 13.328 1.00 92.31 180 ALA A O 1
ATOM 1425 N N . PRO A 1 181 ? -5.154 -6.116 13.918 1.00 91.06 181 PRO A N 1
ATOM 1426 C CA . PRO A 1 181 ? -5.520 -7.395 14.536 1.00 91.06 181 PRO A CA 1
ATOM 1427 C C . PRO A 1 181 ? -6.461 -7.277 15.742 1.00 91.06 181 PRO A C 1
ATOM 1429 O O . PRO A 1 181 ? -7.091 -8.267 16.108 1.00 91.06 181 PRO A O 1
ATOM 1432 N N . LYS A 1 182 ? -6.544 -6.094 16.371 1.00 91.44 182 LYS A N 1
ATOM 1433 C CA . LYS A 1 182 ? -7.479 -5.802 17.469 1.00 91.44 182 LYS A CA 1
ATOM 1434 C C . LYS A 1 182 ? -8.882 -5.452 16.948 1.00 91.44 182 LYS A C 1
ATOM 1436 O O . LYS A 1 182 ? -9.839 -5.543 17.707 1.00 91.44 182 LYS A O 1
ATOM 1441 N N . LEU A 1 183 ? -8.998 -5.068 15.674 1.00 92.00 183 LEU A N 1
ATOM 1442 C CA . LEU A 1 183 ? -10.228 -4.566 15.049 1.00 92.00 183 LEU A CA 1
ATOM 1443 C C . LEU A 1 183 ? -10.907 -5.611 14.159 1.00 92.00 183 LEU A C 1
ATOM 1445 O O . LEU A 1 183 ? -12.128 -5.728 14.141 1.00 92.00 183 LEU A O 1
ATOM 1449 N N . PHE A 1 184 ? -10.122 -6.381 13.407 1.00 92.19 184 PHE A N 1
ATOM 1450 C CA . PHE A 1 184 ? -10.624 -7.378 12.467 1.00 92.19 184 PHE A CA 1
ATOM 1451 C C . PHE A 1 184 ? -9.614 -8.504 12.249 1.00 92.19 184 PHE A C 1
ATOM 1453 O O . PHE A 1 184 ? -8.471 -8.483 12.709 1.00 92.19 184 PHE A O 1
ATOM 1460 N N . LYS A 1 185 ? -10.046 -9.543 11.530 1.00 91.12 185 LYS A N 1
ATOM 1461 C CA . LYS A 1 185 ? -9.236 -10.738 11.298 1.00 91.12 185 LYS A CA 1
ATOM 1462 C C . LYS A 1 185 ? -8.058 -10.439 10.368 1.00 91.12 185 LYS A C 1
ATOM 1464 O O . LYS A 1 185 ? -8.233 -10.294 9.159 1.00 91.12 185 LYS A O 1
ATOM 1469 N N . VAL A 1 186 ? -6.850 -10.447 10.927 1.00 89.38 186 VAL A N 1
ATOM 1470 C CA . VAL A 1 186 ? -5.595 -10.323 10.175 1.00 89.38 186 VAL A CA 1
ATOM 1471 C C . VAL A 1 186 ? -4.901 -11.680 10.080 1.00 89.38 186 VAL A C 1
ATOM 1473 O O . VAL A 1 186 ? -4.639 -12.346 11.082 1.00 89.38 186 VAL A O 1
ATOM 1476 N N . ARG A 1 187 ? -4.569 -12.095 8.860 1.00 86.31 187 ARG A N 1
ATOM 1477 C CA . ARG A 1 187 ? -3.717 -13.242 8.574 1.00 86.31 187 ARG A CA 1
ATOM 1478 C C . ARG A 1 187 ? -2.355 -12.737 8.125 1.00 86.31 187 ARG A C 1
ATOM 1480 O O . ARG A 1 187 ? -2.188 -12.190 7.041 1.00 86.31 187 ARG A O 1
ATOM 1487 N N . THR A 1 188 ? -1.344 -13.017 8.930 1.00 71.19 188 THR A N 1
ATOM 1488 C CA . THR A 1 188 ? 0.049 -12.861 8.516 1.00 71.19 188 THR A CA 1
ATOM 1489 C C . THR A 1 188 ? 0.496 -14.172 7.874 1.00 71.19 188 THR A C 1
ATOM 1491 O O . THR A 1 188 ? 0.462 -15.234 8.505 1.00 71.19 188 THR A O 1
ATOM 1494 N N . LYS A 1 189 ? 0.877 -14.153 6.590 1.00 61.44 189 LYS A N 1
ATOM 1495 C CA . LYS A 1 189 ? 1.480 -15.345 5.975 1.00 61.44 189 LYS A CA 1
ATOM 1496 C C . LYS A 1 189 ? 2.836 -15.578 6.649 1.00 61.44 189 LYS A C 1
ATOM 1498 O O . LYS A 1 189 ? 3.794 -14.862 6.420 1.00 61.44 189 LYS A O 1
ATOM 1503 N N . GLY A 1 190 ? 2.907 -16.574 7.530 1.00 53.44 190 GLY A N 1
ATOM 1504 C CA . GLY A 1 190 ? 4.120 -16.915 8.271 1.00 53.44 190 GLY A CA 1
ATOM 1505 C C . GLY A 1 190 ? 4.515 -15.859 9.314 1.00 53.44 190 GLY A C 1
ATOM 1506 O O . GLY A 1 190 ? 4.913 -14.748 8.994 1.00 53.44 190 GLY A O 1
ATOM 1507 N N . TRP A 1 191 ? 4.512 -16.241 10.588 1.00 53.91 191 TRP A N 1
ATOM 1508 C CA . TRP A 1 191 ? 4.895 -15.437 11.766 1.00 53.91 191 TRP A CA 1
ATOM 1509 C C . TRP A 1 191 ? 6.332 -14.855 11.793 1.00 53.91 191 TRP A C 1
ATOM 1511 O O . TRP A 1 191 ? 6.842 -14.489 12.851 1.00 53.91 191 TRP A O 1
ATOM 1521 N N . LYS A 1 192 ? 7.034 -14.761 10.660 1.00 61.16 192 LYS A N 1
ATOM 1522 C CA . LYS A 1 192 ? 8.369 -14.153 10.586 1.00 61.16 192 LYS A CA 1
ATOM 1523 C C . LYS A 1 192 ? 8.328 -12.632 10.769 1.00 61.16 192 LYS A C 1
ATOM 1525 O O . LYS A 1 192 ? 9.293 -12.077 11.279 1.00 61.16 192 LYS A O 1
ATOM 1530 N N . THR A 1 193 ? 7.229 -11.973 10.405 1.00 60.19 193 THR A N 1
ATOM 1531 C CA . THR A 1 193 ? 7.094 -10.507 10.450 1.00 60.19 193 THR A CA 1
ATOM 1532 C C . THR A 1 193 ? 7.020 -10.006 11.895 1.00 60.19 193 THR A C 1
ATOM 1534 O O . THR A 1 193 ? 7.886 -9.247 12.310 1.00 60.19 193 THR A O 1
ATOM 1537 N N . VAL A 1 194 ? 6.111 -10.533 12.725 1.00 59.84 194 VAL A N 1
ATOM 1538 C CA . VAL A 1 194 ? 6.007 -10.137 14.150 1.00 59.84 194 VAL A CA 1
ATOM 1539 C C . VAL A 1 194 ? 7.292 -10.466 14.928 1.00 59.84 194 VAL A C 1
ATOM 1541 O O . VAL A 1 194 ? 7.768 -9.649 15.706 1.00 59.84 194 VAL A O 1
ATOM 1544 N N . LYS A 1 195 ? 7.943 -11.606 14.645 1.00 65.31 195 LYS A N 1
ATOM 1545 C CA . LYS A 1 195 ? 9.252 -11.941 15.245 1.00 65.31 195 LYS A CA 1
ATOM 1546 C C . LYS A 1 195 ? 10.375 -10.975 14.858 1.00 65.31 195 LYS A C 1
ATOM 1548 O O . LYS A 1 195 ? 11.319 -10.816 15.620 1.00 65.31 195 LYS A O 1
ATOM 1553 N N . LYS A 1 196 ? 10.310 -10.377 13.666 1.00 75.75 196 LYS A N 1
ATOM 1554 C CA . LYS A 1 196 ? 11.314 -9.425 13.173 1.00 75.75 196 LYS A CA 1
ATOM 1555 C C . LYS A 1 196 ? 11.138 -8.038 13.790 1.00 75.75 196 LYS A C 1
ATOM 1557 O O . LYS A 1 196 ? 12.127 -7.347 14.014 1.00 75.75 196 LYS A O 1
ATOM 1562 N N . PHE A 1 197 ? 9.891 -7.630 13.992 1.00 80.12 197 PHE A N 1
ATOM 1563 C CA . PHE A 1 197 ? 9.531 -6.267 14.372 1.00 80.12 197 PHE A CA 1
ATOM 1564 C C . PHE A 1 197 ? 9.306 -6.084 15.876 1.00 80.12 197 PHE A C 1
ATOM 1566 O O . PHE A 1 197 ? 9.347 -4.951 16.344 1.00 80.12 197 PHE A O 1
ATOM 1573 N N . GLY A 1 198 ? 9.171 -7.182 16.622 1.00 84.88 198 GLY A N 1
ATOM 1574 C CA . GLY A 1 198 ? 9.027 -7.153 18.072 1.00 84.88 198 GLY A CA 1
ATOM 1575 C C . GLY A 1 198 ? 7.601 -6.839 18.510 1.00 84.88 198 GLY A C 1
ATOM 1576 O O . GLY A 1 198 ? 6.632 -7.024 17.765 1.00 84.88 198 GLY A O 1
ATOM 1577 N N . THR A 1 199 ? 7.472 -6.395 19.751 1.00 88.06 199 THR A N 1
ATOM 1578 C CA . THR A 1 199 ? 6.209 -5.944 20.343 1.00 88.06 199 THR A CA 1
ATOM 1579 C C . THR A 1 199 ? 5.776 -4.579 19.802 1.00 88.06 199 THR A C 1
ATOM 1581 O O . THR A 1 199 ? 6.564 -3.850 19.204 1.00 88.06 199 THR A O 1
ATOM 1584 N N . GLU A 1 200 ? 4.517 -4.214 20.054 1.00 89.38 200 GLU A N 1
ATOM 1585 C CA . GLU A 1 200 ? 3.969 -2.886 19.741 1.00 89.38 200 GLU A CA 1
ATOM 1586 C C . GLU A 1 200 ? 4.842 -1.758 20.319 1.00 89.38 200 GLU A C 1
ATOM 1588 O O . GLU A 1 200 ? 5.190 -0.812 19.615 1.00 89.38 200 GLU A O 1
ATOM 1593 N N . TYR A 1 201 ? 5.270 -1.908 21.577 1.00 89.38 201 TYR A N 1
ATOM 1594 C CA . TYR A 1 201 ? 6.134 -0.947 22.262 1.00 89.38 201 TYR A CA 1
ATOM 1595 C C . TYR A 1 201 ? 7.530 -0.862 21.634 1.00 89.38 201 TYR A C 1
ATOM 1597 O O . TYR A 1 201 ? 8.026 0.232 21.380 1.00 89.38 201 TYR A O 1
ATOM 1605 N N . GLU A 1 202 ? 8.161 -2.006 21.353 1.00 90.62 202 GLU A N 1
ATOM 1606 C CA . GLU A 1 202 ? 9.488 -2.048 20.726 1.00 90.62 202 GLU A CA 1
ATOM 1607 C C . GLU A 1 202 ? 9.474 -1.422 19.331 1.00 90.62 202 GLU A C 1
ATOM 1609 O O . GLU A 1 202 ? 10.401 -0.696 18.971 1.00 90.62 202 GLU A O 1
ATOM 1614 N N . TYR A 1 203 ? 8.420 -1.677 18.553 1.00 90.94 203 TYR A N 1
ATOM 1615 C CA . TYR A 1 203 ? 8.262 -1.078 17.238 1.00 90.94 203 TYR A CA 1
ATOM 1616 C C . TYR A 1 203 ? 8.108 0.440 17.342 1.00 90.94 203 TYR A C 1
ATOM 1618 O O . TYR A 1 203 ? 8.830 1.173 16.667 1.00 90.94 203 TYR A O 1
ATOM 1626 N N . ALA A 1 204 ? 7.197 0.909 18.201 1.00 90.12 204 ALA A N 1
ATOM 1627 C CA . ALA A 1 204 ? 6.939 2.332 18.376 1.00 90.12 204 ALA A CA 1
ATOM 1628 C C . ALA A 1 204 ? 8.192 3.076 18.854 1.00 90.12 204 ALA A C 1
ATOM 1630 O O . ALA A 1 204 ? 8.591 4.064 18.243 1.00 90.12 204 ALA A O 1
ATOM 1631 N N . ALA A 1 205 ? 8.874 2.551 19.875 1.00 90.31 205 ALA A N 1
ATOM 1632 C CA . ALA A 1 205 ? 10.087 3.153 20.419 1.00 90.31 205 ALA A CA 1
ATOM 1633 C C . ALA A 1 205 ? 11.246 3.202 19.413 1.00 90.31 205 ALA A C 1
ATOM 1635 O O . ALA A 1 205 ? 12.111 4.064 19.516 1.00 90.31 205 ALA A O 1
ATOM 1636 N N . LYS A 1 206 ? 11.301 2.273 18.455 1.00 90.88 206 LYS A N 1
ATOM 1637 C CA . LYS A 1 206 ? 12.420 2.175 17.513 1.00 90.88 206 LYS A CA 1
ATOM 1638 C C . LYS A 1 206 ? 12.189 2.910 16.195 1.00 90.88 206 LYS A C 1
ATOM 1640 O O . LYS A 1 206 ? 13.164 3.332 15.578 1.00 90.88 206 LYS A O 1
ATOM 164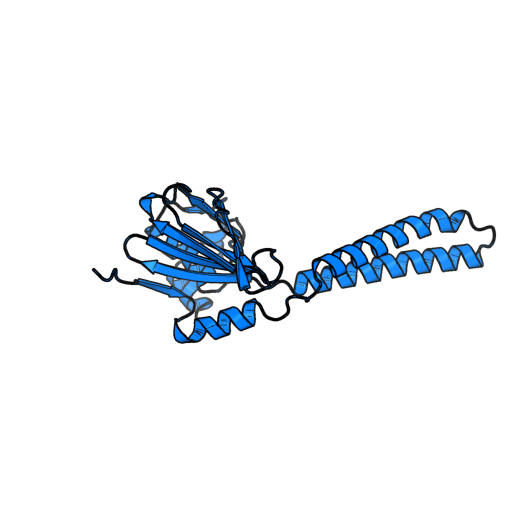5 N N . TYR A 1 207 ? 10.944 2.978 15.728 1.00 89.00 207 TYR A N 1
ATOM 1646 C CA . TYR A 1 207 ? 10.630 3.395 14.359 1.00 89.00 207 TYR A CA 1
ATOM 1647 C C . TYR A 1 207 ? 9.695 4.602 14.262 1.00 89.00 207 TYR A C 1
ATOM 1649 O O . TYR A 1 207 ? 9.628 5.196 13.193 1.00 89.00 207 TYR A O 1
ATOM 1657 N N . LEU A 1 208 ? 8.977 4.955 15.333 1.00 86.94 208 LEU A N 1
ATOM 1658 C CA . LEU A 1 208 ? 7.953 6.009 15.320 1.00 86.94 208 LEU A CA 1
ATOM 1659 C C . LEU A 1 208 ? 8.332 7.231 16.181 1.00 86.94 208 LEU A C 1
ATOM 1661 O O . LEU A 1 208 ? 7.451 8.007 16.535 1.00 86.94 208 LEU A O 1
ATOM 1665 N N . GLN A 1 209 ? 9.611 7.364 16.557 1.00 66.38 209 GLN A N 1
ATOM 1666 C CA . GLN A 1 209 ? 10.147 8.514 17.302 1.00 66.38 209 GLN A CA 1
ATOM 1667 C C . GLN A 1 209 ? 10.565 9.655 16.378 1.00 66.38 209 GLN A C 1
ATOM 1669 O O . GLN A 1 209 ? 11.177 9.356 15.326 1.00 66.38 209 GLN A O 1
#

Sequence (209 aa):
MNEELFFEYPLKDEREKYEAETLSGCPENLPSARTKAFILLCVGFIIIPLSDIFPSEKISTIAMFAGVILIVISLLIMKSLLSARRTGVEISAYETYIEITSLDNMNKYPRRTLIVSYSDIVMCDVSNDGKNVMLIYKANVSTEDCVDINGEKAANVLNGTFPISVNPYTYEHFFFLYTAPKLFKVRTKGWKTVKKFGTEYEYAAKYLQ

Radius of gyration: 22.53 Å; chains: 1; bounding box: 58×36×66 Å